Protein AF-0000000085510303 (afdb_homodimer)

Sequence (330 aa):
MERYLKPDRLNVDPNSTNADKTFNHWFRTFTNFIYSLPGQEDRIIDKLNLLINYLELNVYEFISEAKNYDQAVNTLKSVCIKPRNIVMARHLLATRKQKAGESLDQFLNNLKILAKDCDFVAVSAEQYPSEMIRDAFINGLTSNQIRQRLLENKSVDLSTFDVAQMERYLKPDRLNVDPNSTNADKTFNHWFRTFTNFIYSLPGQEDRIIDKLNLLINYLELNVYEFISEAKNYDQAVNTLKSVCIKPRNIVMARHLLATRKQKAGESLDQFLNNLKILAKDCDFVAVSAEQYPSEMIRDAFINGLTSNQIRQRLLENKSVDLSTFDVAQ

pLDDT: mean 86.87, std 13.61, range [31.34, 97.31]

Secondary structure (DSSP, 8-state):
-GGGGPPPPB---TTSTTHHHHHHHHHHHHHHHHHHSTTTTTS---HHHHHHHTB-HHHHHHHTT--SHHHHHHHHHHHHSPPP-HHHHHHHHHH--PPTT--HHHHHHHHHHHHTTS----B-TTHHHHHHHHHHHHHH-S-HHHHHHHHHSS---GGG-----/-GGGGPPPPB---TTSTTHHHHHHHHHHHHHHHHHHSTTTTTS---HHHHHHHTB-HHHHHHHTT--SHHHHHHHHHHHHSPPP-HHHHHHHHHH--PPTT--HHHHHHHHHHHHTTS----B-TTHHHHHHHHHHHHHH-S-HHHHHHHHHSS---GGG-----

Structure (mmCIF, N/CA/C/O backbone):
data_AF-0000000085510303-model_v1
#
loop_
_entity.id
_entity.type
_entity.pdbx_description
1 polymer 'Uncharacterized protein'
#
loop_
_atom_site.group_PDB
_atom_site.id
_atom_site.type_symbol
_atom_site.label_atom_id
_atom_site.label_alt_id
_atom_site.label_comp_id
_atom_site.label_asym_id
_atom_site.label_entity_id
_atom_site.label_seq_id
_atom_site.pdbx_PDB_ins_code
_atom_site.Cartn_x
_atom_site.Cartn_y
_atom_site.Cartn_z
_atom_site.occupancy
_atom_site.B_iso_or_equiv
_atom_site.auth_seq_id
_atom_site.auth_comp_id
_atom_site.auth_asym_id
_atom_site.auth_atom_id
_atom_site.pdbx_PDB_model_num
ATOM 1 N N . MET A 1 1 ? -24.203 -27.141 -30.781 1 44.16 1 MET A N 1
ATOM 2 C CA . MET A 1 1 ? -23.422 -26.078 -30.172 1 44.16 1 MET A CA 1
ATOM 3 C C . MET A 1 1 ? -22.672 -26.578 -28.938 1 44.16 1 MET A C 1
ATOM 5 O O . MET A 1 1 ? -21.594 -26.078 -28.625 1 44.16 1 MET A O 1
ATOM 9 N N . GLU A 1 2 ? -23.344 -27.5 -28.188 1 54.56 2 GLU A N 1
ATOM 10 C CA . GLU A 1 2 ? -22.891 -28.031 -26.906 1 54.56 2 GLU A CA 1
ATOM 11 C C . GLU A 1 2 ? -21.516 -28.688 -27.031 1 54.56 2 GLU A C 1
ATOM 13 O O . GLU A 1 2 ? -20.672 -28.594 -26.125 1 54.56 2 GLU A O 1
ATOM 18 N N . ARG A 1 3 ? -21.344 -29.328 -28.266 1 62.75 3 ARG A N 1
ATOM 19 C CA . ARG A 1 3 ? -20.156 -30.109 -28.578 1 62.75 3 ARG A CA 1
ATOM 20 C C . ARG A 1 3 ? -18.922 -29.219 -28.703 1 62.75 3 ARG A C 1
ATOM 22 O O . ARG A 1 3 ? -17.812 -29.641 -28.406 1 62.75 3 ARG A O 1
ATOM 29 N N . TYR A 1 4 ? -19.312 -28 -28.891 1 72.06 4 TYR A N 1
ATOM 30 C CA . TYR A 1 4 ? -18.203 -27.141 -29.281 1 72.06 4 TYR A CA 1
ATOM 31 C C . TYR A 1 4 ? -17.469 -26.609 -28.062 1 72.06 4 TYR A C 1
ATOM 33 O O . TYR A 1 4 ? -16.297 -26.219 -28.141 1 72.06 4 TYR A O 1
ATOM 41 N N . LEU A 1 5 ? -18.141 -26.75 -26.906 1 78.06 5 LEU A N 1
ATOM 42 C CA . LEU A 1 5 ? -17.484 -26.172 -25.734 1 78.06 5 LEU A CA 1
ATOM 43 C C . LEU A 1 5 ? -16.953 -27.281 -24.812 1 78.06 5 LEU A C 1
ATOM 45 O O . LEU A 1 5 ? -16.516 -27 -23.703 1 78.06 5 LEU A O 1
ATOM 49 N N . LYS A 1 6 ? -16.984 -28.422 -25.406 1 85.75 6 LYS A N 1
ATOM 50 C CA . LYS A 1 6 ? -16.5 -29.516 -24.578 1 85.75 6 LYS A CA 1
ATOM 51 C C . LYS A 1 6 ? -15.016 -29.375 -24.281 1 85.75 6 LYS A C 1
ATOM 53 O O . LYS A 1 6 ? -14.195 -29.328 -25.203 1 85.75 6 LYS A O 1
ATOM 58 N N . PRO A 1 7 ? -14.664 -29.266 -22.938 1 91.06 7 PRO A N 1
ATOM 59 C CA . PRO A 1 7 ? -13.25 -29.109 -22.609 1 91.06 7 PRO A CA 1
ATOM 60 C C . PRO A 1 7 ? -12.453 -30.406 -22.781 1 91.06 7 PRO A C 1
ATOM 62 O O . PRO A 1 7 ? -13.031 -31.484 -22.828 1 91.06 7 PRO A O 1
ATOM 65 N N . ASP A 1 8 ? -11.086 -30.234 -22.922 1 92.62 8 ASP A N 1
ATOM 66 C CA . ASP A 1 8 ? -10.203 -31.391 -22.828 1 92.62 8 ASP A CA 1
ATOM 67 C C . ASP A 1 8 ? -10.102 -31.875 -21.375 1 92.62 8 ASP A C 1
ATOM 69 O O . ASP A 1 8 ? -10.461 -31.156 -20.453 1 92.62 8 ASP A O 1
ATOM 73 N N . ARG A 1 9 ? -9.719 -33.125 -21.266 1 94.69 9 ARG A N 1
ATOM 74 C CA . ARG A 1 9 ? -9.461 -33.594 -19.906 1 94.69 9 ARG A CA 1
ATOM 75 C C . ARG A 1 9 ? -8.273 -32.875 -19.281 1 94.69 9 ARG A C 1
ATOM 77 O O . ARG A 1 9 ? -7.262 -32.656 -19.953 1 94.69 9 ARG A O 1
ATOM 84 N N . LEU A 1 10 ? -8.375 -32.469 -18.031 1 96.19 10 LEU A N 1
ATOM 85 C CA . LEU A 1 10 ? -7.297 -31.781 -17.328 1 96.19 10 LEU A CA 1
ATOM 86 C C . LEU A 1 10 ? -6.137 -32.719 -17.047 1 96.19 10 LEU A C 1
ATOM 88 O O . LEU A 1 10 ? -6.324 -33.781 -16.406 1 96.19 10 LEU A O 1
ATOM 92 N N . ASN A 1 11 ? -5.078 -32.5 -17.641 1 94 11 ASN A N 1
ATOM 93 C CA . ASN A 1 11 ? -3.801 -33.125 -17.344 1 94 11 ASN A CA 1
ATOM 94 C C . ASN A 1 11 ? -2.758 -32.125 -16.875 1 94 11 ASN A C 1
ATOM 96 O O . ASN A 1 11 ? -2.168 -31.422 -17.688 1 94 11 ASN A O 1
ATOM 100 N N . VAL A 1 12 ? -2.6 -32.094 -15.531 1 92.44 12 VAL A N 1
ATOM 101 C CA . VAL A 1 12 ? -1.706 -31.047 -15.008 1 92.44 12 VAL A CA 1
ATOM 102 C C . VAL A 1 12 ? -0.811 -31.656 -13.922 1 92.44 12 VAL A C 1
ATOM 104 O O . VAL A 1 12 ? -1.264 -32.469 -13.117 1 92.44 12 VAL A O 1
ATOM 107 N N . ASP A 1 13 ? 0.404 -31.375 -14.07 1 89.88 13 ASP A N 1
ATOM 108 C CA . ASP A 1 13 ? 1.362 -31.656 -13.008 1 89.88 13 ASP A CA 1
ATOM 109 C C . ASP A 1 13 ? 1.443 -30.5 -12.016 1 89.88 13 ASP A C 1
ATOM 111 O O . ASP A 1 13 ? 1.895 -29.406 -12.359 1 89.88 13 ASP A O 1
ATOM 115 N N . PRO A 1 14 ? 0.959 -30.797 -10.773 1 86.69 14 PRO A N 1
ATOM 116 C CA . PRO A 1 14 ? 0.944 -29.734 -9.773 1 86.69 14 PRO A CA 1
ATOM 117 C C . PRO A 1 14 ? 2.324 -29.109 -9.539 1 86.69 14 PRO A C 1
ATOM 119 O O . PRO A 1 14 ? 2.43 -27.984 -9.047 1 86.69 14 PRO A O 1
ATOM 122 N N . ASN A 1 15 ? 3.381 -29.828 -9.828 1 82.62 15 ASN A N 1
ATOM 123 C CA . ASN A 1 15 ? 4.738 -29.359 -9.578 1 82.62 15 ASN A CA 1
ATOM 124 C C . ASN A 1 15 ? 5.297 -28.594 -10.773 1 82.62 15 ASN A C 1
ATOM 126 O O . ASN A 1 15 ? 6.406 -28.062 -10.711 1 82.62 15 ASN A O 1
ATOM 130 N N . SER A 1 16 ? 4.477 -28.516 -11.789 1 83.69 16 SER A N 1
ATOM 131 C CA . SER A 1 16 ? 4.91 -27.781 -12.969 1 83.69 16 SER A CA 1
ATOM 132 C C . SER A 1 16 ? 4.781 -26.266 -12.75 1 83.69 16 SER A C 1
ATOM 134 O O . SER A 1 16 ? 3.906 -25.812 -12.016 1 83.69 16 SER A O 1
ATOM 136 N N . THR A 1 17 ? 5.699 -25.453 -13.352 1 79.81 17 THR A N 1
ATOM 137 C CA . THR A 1 17 ? 5.738 -24 -13.211 1 79.81 17 THR A CA 1
ATOM 138 C C . THR A 1 17 ? 4.488 -23.375 -13.812 1 79.81 17 THR A C 1
ATOM 140 O O . THR A 1 17 ? 4.102 -22.266 -13.422 1 79.81 17 THR A O 1
ATOM 143 N N . ASN A 1 18 ? 3.783 -24.078 -14.633 1 84.94 18 ASN A N 1
ATOM 144 C CA . ASN A 1 18 ? 2.607 -23.516 -15.289 1 84.94 18 ASN A CA 1
ATOM 145 C C . ASN A 1 18 ? 1.325 -24.203 -14.82 1 84.94 18 ASN A C 1
ATOM 147 O O . ASN A 1 18 ? 0.294 -24.109 -15.492 1 84.94 18 ASN A O 1
ATOM 151 N N . ALA A 1 19 ? 1.422 -24.844 -13.758 1 88.62 19 ALA A N 1
ATOM 152 C CA . ALA A 1 19 ? 0.262 -25.594 -13.281 1 88.62 19 ALA A CA 1
ATOM 153 C C . ALA A 1 19 ? -0.928 -24.672 -13.039 1 88.62 19 ALA A C 1
ATOM 155 O O . ALA A 1 19 ? -2.061 -25 -13.406 1 88.62 19 ALA A O 1
ATOM 156 N N . ASP A 1 20 ? -0.63 -23.562 -12.375 1 88.62 20 ASP A N 1
ATOM 157 C CA . ASP A 1 20 ? -1.691 -22.609 -12.055 1 88.62 20 ASP A CA 1
ATOM 158 C C . ASP A 1 20 ? -2.369 -22.094 -13.32 1 88.62 20 ASP A C 1
ATOM 160 O O . ASP A 1 20 ? -3.598 -22.078 -13.414 1 88.62 20 ASP A O 1
ATOM 164 N N . LYS A 1 21 ? -1.578 -21.719 -14.312 1 87.94 21 LYS A N 1
ATOM 165 C CA . LYS A 1 21 ? -2.121 -21.203 -15.562 1 87.94 21 LYS A CA 1
ATOM 166 C C . LYS A 1 21 ? -2.941 -22.266 -16.281 1 87.94 21 LYS A C 1
ATOM 168 O O . LYS A 1 21 ? -4.035 -21.984 -16.781 1 87.94 21 LYS A O 1
ATOM 173 N N . THR A 1 22 ? -2.393 -23.453 -16.391 1 91.88 22 THR A N 1
ATOM 174 C CA . THR A 1 22 ? -3.061 -24.578 -17.047 1 91.88 22 THR A CA 1
ATOM 175 C C . THR A 1 22 ? -4.402 -24.875 -16.375 1 91.88 22 THR A C 1
ATOM 177 O O . THR A 1 22 ? -5.422 -25 -17.062 1 91.88 22 THR A O 1
ATOM 180 N N . PHE A 1 23 ? -4.383 -24.922 -15.094 1 94.38 23 PHE A N 1
ATOM 181 C CA . PHE A 1 23 ? -5.605 -25.203 -14.352 1 94.38 23 PHE A CA 1
ATOM 182 C C . PHE A 1 23 ? -6.641 -24.094 -14.578 1 94.38 23 PHE A C 1
ATOM 184 O O . PHE A 1 23 ? -7.805 -24.375 -14.859 1 94.38 23 PHE A O 1
ATOM 191 N N . ASN A 1 24 ? -6.195 -22.875 -14.422 1 92.56 24 ASN A N 1
ATOM 192 C CA . ASN A 1 24 ? -7.121 -21.75 -14.547 1 92.56 24 ASN A CA 1
ATOM 193 C C . ASN A 1 24 ? -7.785 -21.719 -15.914 1 92.56 24 ASN A C 1
ATOM 195 O O . ASN A 1 24 ? -8.992 -21.5 -16.031 1 92.56 24 ASN A O 1
ATOM 199 N N . HIS A 1 25 ? -7.043 -21.859 -16.922 1 93.88 25 HIS A N 1
ATOM 200 C CA . HIS A 1 25 ? -7.59 -21.891 -18.281 1 93.88 25 HIS A CA 1
ATOM 201 C C . HIS A 1 25 ? -8.578 -23.031 -18.438 1 93.88 25 HIS A C 1
ATOM 203 O O . HIS A 1 25 ? -9.695 -22.828 -18.938 1 93.88 25 HIS A O 1
ATOM 209 N N . TRP A 1 26 ? -8.172 -24.156 -18.062 1 95.69 26 TRP A N 1
ATOM 210 C CA . TRP A 1 26 ? -9.031 -25.328 -18.172 1 95.69 26 TRP A CA 1
ATOM 211 C C . TRP A 1 26 ? -10.32 -25.125 -17.375 1 95.69 26 TRP A C 1
ATOM 213 O O . TRP A 1 26 ? -11.406 -25.453 -17.875 1 95.69 26 TRP A O 1
ATOM 223 N N . PHE A 1 27 ? -10.164 -24.688 -16.125 1 95.25 27 PHE A N 1
ATOM 224 C CA . PHE A 1 27 ? -11.32 -24.516 -15.266 1 95.25 27 PHE A CA 1
ATOM 225 C C . PHE A 1 27 ? -12.32 -23.547 -15.883 1 95.25 27 PHE A C 1
ATOM 227 O O . PHE A 1 27 ? -13.531 -23.766 -15.812 1 95.25 27 PHE A O 1
ATOM 234 N N . ARG A 1 28 ? -11.836 -22.516 -16.453 1 94.25 28 ARG A N 1
ATOM 235 C CA . ARG A 1 28 ? -12.703 -21.578 -17.172 1 94.25 28 ARG A CA 1
ATOM 236 C C . ARG A 1 28 ? -13.438 -22.281 -18.312 1 94.25 28 ARG A C 1
ATOM 238 O O . ARG A 1 28 ? -14.641 -22.078 -18.5 1 94.25 28 ARG A O 1
ATOM 245 N N . THR A 1 29 ? -12.758 -23.047 -19.172 1 93.38 29 THR A N 1
ATOM 246 C CA . THR A 1 29 ? -13.383 -23.766 -20.281 1 93.38 29 THR A CA 1
ATOM 247 C C . THR A 1 29 ? -14.422 -24.75 -19.766 1 93.38 29 THR A C 1
ATOM 249 O O . THR A 1 29 ? -15.492 -24.906 -20.344 1 93.38 29 THR A O 1
ATOM 252 N N . PHE A 1 30 ? -14.125 -25.391 -18.656 1 94.38 30 PHE A N 1
ATOM 253 C CA . PHE A 1 30 ? -15.039 -26.344 -18.031 1 94.38 30 PHE A CA 1
ATOM 254 C C . PHE A 1 30 ? -16.312 -25.656 -17.562 1 94.38 30 PHE A C 1
ATOM 256 O O . PHE A 1 30 ? -17.422 -26.141 -17.812 1 94.38 30 PHE A O 1
ATOM 263 N N . THR A 1 31 ? -16.203 -24.562 -16.891 1 92.06 31 THR A N 1
ATOM 264 C CA . THR A 1 31 ? -17.359 -23.828 -16.391 1 92.06 31 THR A CA 1
ATOM 265 C C . THR A 1 31 ? -18.203 -23.297 -17.547 1 92.06 31 THR A C 1
ATOM 267 O O . THR A 1 31 ? -19.438 -23.312 -17.469 1 92.06 31 THR A O 1
ATOM 270 N N . ASN A 1 32 ? -17.547 -22.766 -18.625 1 90.19 32 ASN A N 1
ATOM 271 C CA . ASN A 1 32 ? -18.266 -22.359 -19.812 1 90.19 32 ASN A CA 1
ATOM 272 C C . ASN A 1 32 ? -19.109 -23.5 -20.391 1 90.19 32 ASN A C 1
ATOM 274 O O . ASN A 1 32 ? -20.234 -23.297 -20.828 1 90.19 32 ASN A O 1
ATOM 278 N N . PHE A 1 33 ? -18.531 -24.656 -20.406 1 90 33 PHE A N 1
ATOM 279 C CA . PHE A 1 33 ? -19.203 -25.859 -20.891 1 90 33 PHE A CA 1
ATOM 280 C C . PHE A 1 33 ? -20.438 -26.172 -20.062 1 90 33 PHE A C 1
ATOM 282 O O . PHE A 1 33 ? -21.516 -26.406 -20.609 1 90 33 PHE A O 1
ATOM 289 N N . ILE A 1 34 ? -20.281 -26.109 -18.719 1 86.81 34 ILE A N 1
ATOM 290 C CA . ILE A 1 34 ? -21.406 -26.391 -17.812 1 86.81 34 ILE A CA 1
ATOM 291 C C . ILE A 1 34 ? -22.547 -25.406 -18.078 1 86.81 34 ILE A C 1
ATOM 293 O O . ILE A 1 34 ? -23.703 -25.797 -18.125 1 86.81 34 ILE A O 1
ATOM 297 N N . TYR A 1 35 ? -22.188 -24.219 -18.281 1 85.56 35 TYR A N 1
ATOM 298 C CA . TYR A 1 35 ? -23.203 -23.172 -18.453 1 85.56 35 TYR A CA 1
ATOM 299 C C . TYR A 1 35 ? -23.891 -23.297 -19.797 1 85.56 35 TYR A C 1
ATOM 301 O O . TYR A 1 35 ? -25.016 -22.812 -19.984 1 85.56 35 TYR A O 1
ATOM 309 N N . SER A 1 36 ? -23.234 -23.844 -20.734 1 83.56 36 SER A N 1
ATOM 310 C CA . SER A 1 36 ? -23.781 -23.984 -22.078 1 83.56 36 SER A CA 1
ATOM 311 C C . SER A 1 36 ? -24.734 -25.172 -22.188 1 83.56 36 SER A C 1
ATOM 313 O O . SER A 1 36 ? -25.484 -25.297 -23.156 1 83.56 36 SER A O 1
ATOM 315 N N . LEU A 1 37 ? -24.609 -26.031 -21.25 1 79.69 37 LEU A N 1
ATOM 316 C CA . LEU A 1 37 ? -25.438 -27.234 -21.312 1 79.69 37 LEU A CA 1
ATOM 317 C C . LEU A 1 37 ? -26.906 -26.891 -21.156 1 79.69 37 LEU A C 1
ATOM 319 O O . LEU A 1 37 ? -27.281 -26.078 -20.312 1 79.69 37 LEU A O 1
ATOM 323 N N . PRO A 1 38 ? -27.672 -27.25 -22.125 1 72 38 PRO A N 1
ATOM 324 C CA . PRO A 1 38 ? -29.109 -26.984 -22.094 1 72 38 PRO A CA 1
ATOM 325 C C . PRO A 1 38 ? -29.797 -27.547 -20.844 1 72 38 PRO A C 1
ATOM 327 O O . PRO A 1 38 ? -29.406 -28.609 -20.359 1 72 38 PRO A O 1
ATOM 330 N N . GLY A 1 39 ? -30.891 -26.875 -20.328 1 62.88 39 GLY A N 1
ATOM 331 C CA . GLY A 1 39 ? -31.766 -27.344 -19.266 1 62.88 39 GLY A CA 1
ATOM 332 C C . GLY A 1 39 ? -31.219 -27.094 -17.875 1 62.88 39 GLY A C 1
ATOM 333 O O . GLY A 1 39 ? -31.594 -27.781 -16.922 1 62.88 39 GLY A O 1
ATOM 334 N N . GLN A 1 40 ? -30.047 -26.375 -17.75 1 58.34 40 GLN A N 1
ATOM 335 C CA . GLN A 1 40 ? -29.484 -26.094 -16.422 1 58.34 40 GLN A CA 1
ATOM 336 C C . GLN A 1 40 ? -30.578 -25.641 -15.461 1 58.34 40 GLN A C 1
ATOM 338 O O . GLN A 1 40 ? -30.5 -25.938 -14.266 1 58.34 40 GLN A O 1
ATOM 343 N N . GLU A 1 41 ? -31.516 -24.984 -15.969 1 57.34 41 GLU A N 1
ATOM 344 C CA . GLU A 1 41 ? -32.625 -24.578 -15.094 1 57.34 41 GLU A CA 1
ATOM 345 C C . GLU A 1 41 ? -33.438 -25.797 -14.656 1 57.34 41 GLU A C 1
ATOM 347 O O . GLU A 1 41 ? -33.969 -25.828 -13.539 1 57.34 41 GLU A O 1
ATOM 352 N N . ASP A 1 42 ? -33.656 -26.797 -15.461 1 55.97 42 ASP A N 1
ATOM 353 C CA . ASP A 1 42 ? -34.594 -27.875 -15.172 1 55.97 42 ASP A CA 1
ATOM 354 C C . ASP A 1 42 ? -33.844 -29.172 -14.844 1 55.97 42 ASP A C 1
ATOM 356 O O . ASP A 1 42 ? -34.406 -30.062 -14.195 1 55.97 42 ASP A O 1
ATOM 360 N N . ARG A 1 43 ? -32.625 -29.422 -15.305 1 59.19 43 ARG A N 1
ATOM 361 C CA . ARG A 1 43 ? -31.906 -30.672 -15.062 1 59.19 43 ARG A CA 1
ATOM 362 C C . ARG A 1 43 ? -30.781 -30.453 -14.055 1 59.19 43 ARG A C 1
ATOM 364 O O . ARG A 1 43 ? -30.062 -29.453 -14.117 1 59.19 43 ARG A O 1
ATOM 371 N N . ILE A 1 44 ? -30.938 -31.047 -12.867 1 67 44 ILE A N 1
ATOM 372 C CA . ILE A 1 44 ? -29.938 -31.094 -11.812 1 67 44 ILE A CA 1
ATOM 373 C C . ILE A 1 44 ? -28.656 -31.734 -12.336 1 67 44 ILE A C 1
ATOM 375 O O . ILE A 1 44 ? -28.641 -32.938 -12.594 1 67 44 ILE A O 1
ATOM 379 N N . ILE A 1 45 ? -27.906 -31.109 -13.055 1 76.25 45 ILE A N 1
ATOM 380 C CA . ILE A 1 45 ? -26.609 -31.609 -13.508 1 76.25 45 ILE A CA 1
ATOM 381 C C . ILE A 1 45 ? -25.719 -31.922 -12.297 1 76.25 45 ILE A C 1
ATOM 383 O O . ILE A 1 45 ? -25.625 -31.109 -11.367 1 76.25 45 ILE A O 1
ATOM 387 N N . ASP A 1 46 ? -25.359 -33.25 -12.211 1 87.12 46 ASP A N 1
ATOM 388 C CA . ASP A 1 46 ? -24.359 -33.594 -11.203 1 87.12 46 ASP A CA 1
ATOM 389 C C . ASP A 1 46 ? -22.969 -33.062 -11.586 1 87.12 46 ASP A C 1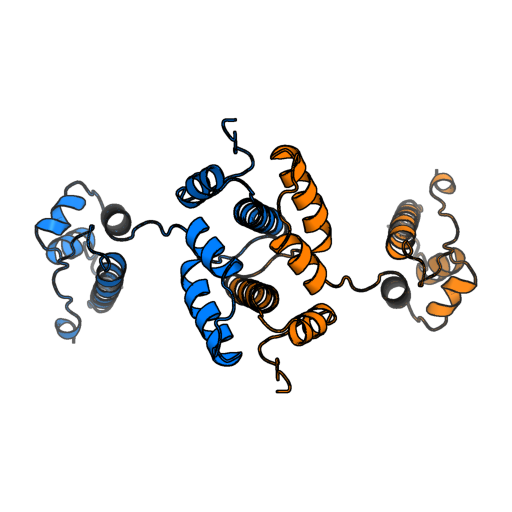
ATOM 391 O O . ASP A 1 46 ? -22.234 -33.719 -12.328 1 87.12 46 ASP A O 1
ATOM 395 N N . LYS A 1 47 ? -22.672 -31.953 -11.094 1 90.56 47 LYS A N 1
ATOM 396 C CA . LYS A 1 47 ? -21.453 -31.234 -11.477 1 90.56 47 LYS A CA 1
ATOM 397 C C . LYS A 1 47 ? -20.203 -32.031 -11.062 1 90.56 47 LYS A C 1
ATOM 399 O O . LYS A 1 47 ? -19.188 -31.984 -11.75 1 90.56 47 LYS A O 1
ATOM 404 N N . LEU A 1 48 ? -20.297 -32.656 -9.93 1 93.56 48 LEU A N 1
ATOM 405 C CA . LEU A 1 48 ? -19.156 -33.438 -9.461 1 93.56 48 LEU A CA 1
ATOM 406 C C . LEU A 1 48 ? -18.812 -34.562 -10.438 1 93.56 48 LEU A C 1
ATOM 408 O O . LEU A 1 48 ? -17.656 -34.719 -10.828 1 93.56 48 LEU A O 1
ATOM 412 N N . ASN A 1 49 ? -19.797 -35.312 -10.797 1 92.69 49 ASN A N 1
ATOM 413 C CA . ASN A 1 49 ? -19.594 -36.406 -11.742 1 92.69 49 ASN A CA 1
ATOM 414 C C . ASN A 1 49 ? -19.078 -35.906 -13.086 1 92.69 49 ASN A C 1
ATOM 416 O O . ASN A 1 49 ? -18.219 -36.531 -13.711 1 92.69 49 ASN A O 1
ATOM 420 N N . LEU A 1 50 ? -19.688 -34.844 -13.43 1 91.88 50 LEU A N 1
ATOM 421 C CA . LEU A 1 50 ? -19.234 -34.25 -14.68 1 91.88 50 LEU A CA 1
ATOM 422 C C . LEU A 1 50 ? -17.766 -33.844 -14.602 1 91.88 50 LEU A C 1
ATOM 424 O O . LEU A 1 50 ? -17 -34.125 -15.523 1 91.88 50 LEU A O 1
ATOM 428 N N . LEU A 1 51 ? -17.297 -33.188 -13.5 1 95.5 51 LEU A N 1
ATOM 429 C CA . LEU A 1 51 ? -15.922 -32.781 -13.273 1 95.5 51 LEU A CA 1
ATOM 430 C C . LEU A 1 51 ? -14.984 -33.969 -13.344 1 95.5 51 LEU A C 1
ATOM 432 O O . LEU A 1 51 ? -13.961 -33.938 -14.039 1 95.5 51 LEU A O 1
ATOM 436 N N . ILE A 1 52 ? -15.328 -35.031 -12.695 1 94.81 52 ILE A N 1
ATOM 437 C CA . ILE A 1 52 ? -14.508 -36.219 -12.617 1 94.81 52 ILE A CA 1
ATOM 438 C C . ILE A 1 52 ? -14.258 -36.781 -14.023 1 94.81 52 ILE A C 1
ATOM 440 O O . ILE A 1 52 ? -13.148 -37.219 -14.328 1 94.81 52 ILE A O 1
ATOM 444 N N . ASN A 1 53 ? -15.242 -36.656 -14.875 1 94.06 53 ASN A N 1
ATOM 445 C CA . ASN A 1 53 ? -15.156 -37.188 -16.234 1 94.06 53 ASN A CA 1
ATOM 446 C C . ASN A 1 53 ? -14.18 -36.375 -17.094 1 94.06 53 ASN A C 1
ATOM 448 O O . ASN A 1 53 ? -13.703 -36.875 -18.125 1 94.06 53 ASN A O 1
ATOM 452 N N . TYR A 1 54 ? -13.938 -35.281 -16.641 1 95.25 54 TYR A N 1
ATOM 453 C CA . TYR A 1 54 ? -13.07 -34.438 -17.453 1 95.25 54 TYR A CA 1
ATOM 454 C C . TYR A 1 54 ? -11.711 -34.25 -16.797 1 95.25 54 TYR A C 1
ATOM 456 O O . TYR A 1 54 ? -10.992 -33.281 -17.078 1 95.25 54 TYR A O 1
ATOM 464 N N . LEU A 1 55 ? -11.289 -35.156 -15.969 1 96.06 55 LEU A N 1
ATOM 465 C CA . LEU A 1 55 ? -9.969 -35.188 -15.359 1 96.06 55 LEU A CA 1
ATOM 466 C C . LEU A 1 55 ? -9.18 -36.406 -15.82 1 96.06 55 LEU A C 1
ATOM 468 O O . LEU A 1 55 ? -9.75 -37.5 -15.961 1 96.06 55 LEU A O 1
ATOM 472 N N . GLU A 1 56 ? -7.922 -36.25 -16.047 1 95.62 56 GLU A N 1
ATOM 473 C CA . GLU A 1 56 ? -7.043 -37.406 -16.203 1 95.62 56 GLU A CA 1
ATOM 474 C C . GLU A 1 56 ? -6.832 -38.094 -14.867 1 95.62 56 GLU A C 1
ATOM 476 O O . GLU A 1 56 ? -7.055 -37.5 -13.805 1 95.62 56 GLU A O 1
ATOM 481 N N . LEU A 1 57 ? -6.406 -39.344 -14.945 1 93.94 57 LEU A N 1
ATOM 482 C CA . LEU A 1 57 ? -6.258 -40.188 -13.773 1 93.94 57 LEU A CA 1
ATOM 483 C C . LEU A 1 57 ? -5.355 -39.531 -12.734 1 93.94 57 LEU A C 1
ATOM 485 O O . LEU A 1 57 ? -5.672 -39.531 -11.539 1 93.94 57 LEU A O 1
ATOM 489 N N . ASN A 1 58 ? -4.285 -39 -13.172 1 93.38 58 ASN A N 1
ATOM 490 C CA . ASN A 1 58 ? -3.312 -38.406 -12.258 1 93.38 58 ASN A CA 1
ATOM 491 C C . ASN A 1 58 ? -3.91 -37.219 -11.5 1 93.38 58 ASN A C 1
ATOM 493 O O . ASN A 1 58 ? -3.553 -36.969 -10.344 1 93.38 58 ASN A O 1
ATOM 497 N N . VAL A 1 59 ? -4.809 -36.469 -12.055 1 95.5 59 VAL A N 1
ATOM 498 C CA . VAL A 1 59 ? -5.457 -35.312 -11.43 1 95.5 59 VAL A CA 1
ATOM 499 C C . VAL A 1 59 ? -6.605 -35.781 -10.539 1 95.5 59 VAL A C 1
ATOM 501 O O . VAL A 1 59 ? -6.789 -35.281 -9.43 1 95.5 59 VAL A O 1
ATOM 504 N N . TYR A 1 60 ? -7.305 -36.781 -11.039 1 95.75 60 TYR A N 1
ATOM 505 C CA . TYR A 1 60 ? -8.43 -37.344 -10.297 1 95.75 60 TYR A CA 1
ATOM 506 C C . TYR A 1 60 ? -7.992 -37.844 -8.914 1 95.75 60 TYR A C 1
ATOM 508 O O . TYR A 1 60 ? -8.742 -37.719 -7.945 1 95.75 60 TYR A O 1
ATOM 516 N N . GLU A 1 61 ? -6.832 -38.281 -8.812 1 95 61 GLU A N 1
ATOM 517 C CA . GLU A 1 61 ? -6.316 -38.812 -7.562 1 95 61 GLU A CA 1
ATOM 518 C C . GLU A 1 61 ? -6.359 -37.781 -6.449 1 95 61 GLU A C 1
ATOM 520 O O . GLU A 1 61 ? -6.559 -38.125 -5.281 1 95 61 GLU A O 1
ATOM 525 N N . PHE A 1 62 ? -6.266 -36.562 -6.777 1 94.38 62 PHE A N 1
ATOM 526 C CA . PHE A 1 62 ? -6.262 -35.5 -5.781 1 94.38 62 PHE A CA 1
ATOM 527 C C . PHE A 1 62 ? -7.652 -35.312 -5.188 1 94.38 62 PHE A C 1
ATOM 529 O O . PHE A 1 62 ? -7.789 -34.875 -4.047 1 94.38 62 PHE A O 1
ATOM 536 N N . ILE A 1 63 ? -8.703 -35.656 -5.957 1 94.69 63 ILE A N 1
ATOM 537 C CA . ILE A 1 63 ? -10.039 -35.312 -5.496 1 94.69 63 ILE A CA 1
ATOM 538 C C . ILE A 1 63 ? -10.859 -36.594 -5.309 1 94.69 63 ILE A C 1
ATOM 540 O O . ILE A 1 63 ? -12.086 -36.531 -5.215 1 94.69 63 ILE A O 1
ATOM 544 N N . SER A 1 64 ? -10.289 -37.719 -5.266 1 94.62 64 SER A N 1
ATOM 545 C CA . SER A 1 64 ? -10.953 -39.031 -5.184 1 94.62 64 SER A CA 1
ATOM 546 C C . SER A 1 64 ? -11.859 -39.094 -3.957 1 94.62 64 SER A C 1
ATOM 548 O O . SER A 1 64 ? -12.883 -39.781 -3.977 1 94.62 64 SER A O 1
ATOM 550 N N . GLU A 1 65 ? -11.578 -38.344 -2.943 1 93.75 65 GLU A N 1
ATOM 551 C CA . GLU A 1 65 ? -12.336 -38.438 -1.696 1 93.75 65 GLU A CA 1
ATOM 552 C C . GLU A 1 65 ? -13.32 -37.25 -1.584 1 93.75 65 GLU A C 1
ATOM 554 O O . GLU A 1 65 ? -13.984 -37.094 -0.559 1 93.75 65 GLU A O 1
ATOM 559 N N . ALA A 1 66 ? -13.344 -36.469 -2.609 1 94.31 66 ALA A N 1
ATOM 560 C CA . ALA A 1 66 ? -14.234 -35.312 -2.543 1 94.31 66 ALA A CA 1
ATOM 561 C C . ALA A 1 66 ? -15.695 -35.75 -2.555 1 94.31 66 ALA A C 1
ATOM 563 O O . ALA A 1 66 ? -16.078 -36.656 -3.311 1 94.31 66 ALA A O 1
ATOM 564 N N . LYS A 1 67 ? -16.516 -35.094 -1.741 1 94 67 LYS A N 1
ATOM 565 C CA . LYS A 1 67 ? -17.906 -35.5 -1.556 1 94 67 LYS A CA 1
ATOM 566 C C . LYS A 1 67 ? -18.844 -34.656 -2.406 1 94 67 LYS A C 1
ATOM 568 O O . LYS A 1 67 ? -19.984 -35.031 -2.654 1 94 67 LYS A O 1
ATOM 573 N N . ASN A 1 68 ? -18.422 -33.531 -2.67 1 94.12 68 ASN A N 1
ATOM 574 C CA . ASN A 1 68 ? -19.234 -32.656 -3.502 1 94.12 68 ASN A CA 1
ATOM 575 C C . ASN A 1 68 ? -18.359 -31.812 -4.438 1 94.12 68 ASN A C 1
ATOM 577 O O . ASN A 1 68 ? -17.141 -31.828 -4.332 1 94.12 68 ASN A O 1
ATOM 581 N N . TYR A 1 69 ? -18.984 -31.125 -5.301 1 94.69 69 TYR A N 1
ATOM 582 C CA . TYR A 1 69 ? -18.344 -30.344 -6.355 1 94.69 69 TYR A CA 1
ATOM 583 C C . TYR A 1 69 ? -17.453 -29.266 -5.77 1 94.69 69 TYR A C 1
ATOM 585 O O . TYR A 1 69 ? -16.297 -29.094 -6.188 1 94.69 69 TYR A O 1
ATOM 593 N N . ASP A 1 70 ? -17.906 -28.594 -4.773 1 95.38 70 ASP A N 1
ATOM 594 C CA . ASP A 1 70 ? -17.156 -27.469 -4.188 1 95.38 70 ASP A CA 1
ATOM 595 C C . ASP A 1 70 ? -15.867 -27.953 -3.537 1 95.38 70 ASP A C 1
ATOM 597 O O . ASP A 1 70 ? -14.812 -27.328 -3.695 1 95.38 70 ASP A O 1
ATOM 601 N N . GLN A 1 71 ? -15.977 -28.984 -2.867 1 95.06 71 GLN A N 1
ATOM 602 C CA . GLN A 1 71 ? -14.797 -29.562 -2.23 1 95.06 71 GLN A CA 1
ATOM 603 C C . GLN A 1 71 ? -13.766 -29.984 -3.27 1 95.06 71 GLN A C 1
ATOM 605 O O . GLN A 1 71 ? -12.57 -29.766 -3.086 1 95.06 71 GLN A O 1
ATOM 610 N N . ALA A 1 72 ? -14.227 -30.641 -4.312 1 96.06 72 ALA A N 1
ATOM 611 C CA . ALA A 1 72 ? -13.336 -31.094 -5.379 1 96.06 72 ALA A CA 1
ATOM 612 C C . ALA A 1 72 ? -12.633 -29.906 -6.031 1 96.06 72 ALA A C 1
ATOM 614 O O . ALA A 1 72 ? -11.406 -29.922 -6.195 1 96.06 72 ALA A O 1
ATOM 615 N N . VAL A 1 73 ? -13.375 -28.906 -6.344 1 95.56 73 VAL A N 1
ATOM 616 C CA . VAL A 1 73 ? -12.828 -27.719 -7 1 95.56 73 VAL A CA 1
ATOM 617 C C . VAL A 1 73 ? -11.812 -27.047 -6.082 1 95.56 73 VAL A C 1
ATOM 619 O O . VAL A 1 73 ? -10.727 -26.656 -6.527 1 95.56 73 VAL A O 1
ATOM 622 N N . ASN A 1 74 ? -12.117 -26.969 -4.809 1 93.88 74 ASN A N 1
ATOM 623 C CA . ASN A 1 74 ? -11.219 -26.344 -3.844 1 93.88 74 ASN A CA 1
ATOM 624 C C . ASN A 1 74 ? -9.914 -27.125 -3.711 1 93.88 74 ASN A C 1
ATOM 626 O O . ASN A 1 74 ? -8.844 -26.531 -3.6 1 93.88 74 ASN A O 1
ATOM 630 N N . THR A 1 75 ? -10.055 -28.406 -3.689 1 93.5 75 THR A N 1
ATOM 631 C CA . THR A 1 75 ? -8.867 -29.25 -3.605 1 93.5 75 THR A CA 1
ATOM 632 C C . THR A 1 75 ? -7.992 -29.078 -4.84 1 93.5 75 THR A C 1
ATOM 634 O O . THR A 1 75 ? -6.773 -28.938 -4.73 1 93.5 75 THR A O 1
ATOM 637 N N . LEU A 1 76 ? -8.602 -29.062 -6.016 1 94.69 76 LEU A N 1
ATOM 638 C CA . LEU A 1 76 ? -7.848 -28.875 -7.25 1 94.69 76 LEU A CA 1
ATOM 639 C C . LEU A 1 76 ? -7.152 -27.531 -7.262 1 94.69 76 LEU A C 1
ATOM 641 O O . LEU A 1 76 ? -5.988 -27.422 -7.656 1 94.69 76 LEU A O 1
ATOM 645 N N . LYS A 1 77 ? -7.809 -26.531 -6.797 1 91.81 77 LYS A N 1
ATOM 646 C CA . LYS A 1 77 ? -7.223 -25.203 -6.711 1 91.81 77 LYS A CA 1
ATOM 647 C C . LYS A 1 77 ? -6.02 -25.188 -5.777 1 91.81 77 LYS A C 1
ATOM 649 O O . LYS A 1 77 ? -4.969 -24.641 -6.117 1 91.81 77 LYS A O 1
ATOM 654 N N . SER A 1 78 ? -6.207 -25.828 -4.684 1 89.12 78 SER A N 1
ATOM 655 C CA . SER A 1 78 ? -5.148 -25.859 -3.68 1 89.12 78 SER A CA 1
ATOM 656 C C . SER A 1 78 ? -3.916 -26.594 -4.195 1 89.12 78 SER A C 1
ATOM 658 O O . SER A 1 78 ? -2.785 -26.219 -3.875 1 89.12 78 SER A O 1
ATOM 660 N N . VAL A 1 79 ? -4.184 -27.594 -4.984 1 88.12 79 VAL A N 1
ATOM 661 C CA . VAL A 1 79 ? -3.102 -28.422 -5.488 1 88.12 79 VAL A CA 1
ATOM 662 C C . VAL A 1 79 ? -2.414 -27.734 -6.66 1 88.12 79 VAL A C 1
ATOM 664 O O . VAL A 1 79 ? -1.189 -27.797 -6.801 1 88.12 79 VAL A O 1
ATOM 667 N N . CYS A 1 80 ? -3.16 -27.094 -7.469 1 88.19 80 CYS A N 1
ATOM 668 C CA . CYS A 1 80 ? -2.633 -26.578 -8.727 1 88.19 80 CYS A CA 1
ATOM 669 C C . CYS A 1 80 ? -2.189 -25.125 -8.578 1 88.19 80 CYS A C 1
ATOM 671 O O . CYS A 1 80 ? -1.325 -24.656 -9.32 1 88.19 80 CYS A O 1
ATOM 673 N N . ILE A 1 81 ? -2.824 -24.453 -7.711 1 83.06 81 ILE A N 1
ATOM 674 C CA . ILE A 1 81 ? -2.52 -23.031 -7.57 1 83.06 81 ILE A CA 1
ATOM 675 C C . ILE A 1 81 ? -1.575 -22.828 -6.391 1 83.06 81 ILE A C 1
ATOM 677 O O . ILE A 1 81 ? -1.955 -23.031 -5.234 1 83.06 81 ILE A O 1
ATOM 681 N N . LYS A 1 82 ? -0.33 -22.719 -6.641 1 72.38 82 LYS A N 1
ATOM 682 C CA . LYS A 1 82 ? 0.653 -22.438 -5.602 1 72.38 82 LYS A CA 1
ATOM 683 C C . LYS A 1 82 ? 0.424 -21.062 -4.984 1 72.38 82 LYS A C 1
ATOM 685 O O . LYS A 1 82 ? 0.13 -20.094 -5.695 1 72.38 82 LYS A O 1
ATOM 690 N N . PRO A 1 83 ? 0.21 -21.141 -3.582 1 71.19 83 PRO A N 1
ATOM 691 C CA . PRO A 1 83 ? 0.069 -19.828 -2.939 1 71.19 83 PRO A CA 1
ATOM 692 C C . PRO A 1 83 ? 1.166 -18.859 -3.35 1 71.19 83 PRO A C 1
ATOM 694 O O . PRO A 1 83 ? 2.33 -19.25 -3.473 1 71.19 83 PRO A O 1
ATOM 697 N N . ARG A 1 84 ? 0.76 -17.828 -3.949 1 72.81 84 ARG A N 1
ATOM 698 C CA . ARG A 1 84 ? 1.715 -16.797 -4.328 1 72.81 84 ARG A CA 1
ATOM 699 C C . ARG A 1 84 ? 2.416 -16.219 -3.102 1 72.81 84 ARG A C 1
ATOM 701 O O . ARG A 1 84 ? 1.793 -16.031 -2.055 1 72.81 84 ARG A O 1
ATOM 708 N N . ASN A 1 85 ? 3.715 -16.328 -3.131 1 82.94 85 ASN A N 1
ATOM 709 C CA . ASN A 1 85 ? 4.469 -15.617 -2.104 1 82.94 85 ASN A CA 1
ATOM 710 C C . ASN A 1 85 ? 4.383 -14.109 -2.287 1 82.94 85 ASN A C 1
ATOM 712 O O . ASN A 1 85 ? 5.227 -13.508 -2.955 1 82.94 85 ASN A O 1
ATOM 716 N N . ILE A 1 86 ? 3.328 -13.578 -1.717 1 87.31 86 ILE A N 1
ATOM 717 C CA . ILE A 1 86 ? 3.025 -12.164 -1.907 1 87.31 86 ILE A CA 1
ATOM 718 C C . ILE A 1 86 ? 4.121 -11.305 -1.272 1 87.31 86 ILE A C 1
ATOM 720 O O . ILE A 1 86 ? 4.461 -10.242 -1.787 1 87.31 86 ILE A O 1
ATOM 724 N N . VAL A 1 87 ? 4.633 -11.789 -0.214 1 89.31 87 VAL A N 1
ATOM 725 C CA . VAL A 1 87 ? 5.668 -11.039 0.484 1 89.31 87 VAL A CA 1
ATOM 726 C C . VAL A 1 87 ? 6.883 -10.867 -0.425 1 89.31 87 VAL A C 1
ATOM 728 O O . VAL A 1 87 ? 7.422 -9.766 -0.557 1 89.31 87 VAL A O 1
ATOM 731 N N . MET A 1 88 ? 7.246 -11.93 -1.044 1 91.94 88 MET A N 1
ATOM 732 C CA . MET A 1 88 ? 8.375 -11.875 -1.971 1 91.94 88 MET A CA 1
ATOM 733 C C . MET A 1 88 ? 8.047 -10.977 -3.164 1 91.94 88 MET A C 1
ATOM 735 O O . MET A 1 88 ? 8.875 -10.164 -3.576 1 91.94 88 MET A O 1
ATOM 739 N N . ALA A 1 89 ? 6.918 -11.195 -3.725 1 93.25 89 ALA A N 1
ATOM 740 C CA . ALA A 1 89 ? 6.512 -10.406 -4.883 1 93.25 89 ALA A CA 1
ATOM 741 C C . ALA A 1 89 ? 6.535 -8.914 -4.562 1 93.25 89 ALA A C 1
ATOM 743 O O . ALA A 1 89 ? 7.039 -8.109 -5.352 1 93.25 89 ALA A O 1
ATOM 744 N N . ARG A 1 90 ? 6 -8.516 -3.404 1 95.06 90 ARG A N 1
ATOM 745 C CA . ARG A 1 90 ? 5.965 -7.117 -2.994 1 95.06 90 ARG A CA 1
ATOM 746 C C . ARG A 1 90 ? 7.375 -6.586 -2.74 1 95.06 90 ARG A C 1
ATOM 748 O O . ARG A 1 90 ? 7.664 -5.422 -3.018 1 95.06 90 ARG A O 1
ATOM 755 N N . HIS A 1 91 ? 8.219 -7.422 -2.217 1 95.56 91 HIS A N 1
ATOM 756 C CA . HIS A 1 91 ? 9.617 -7.039 -2.02 1 95.56 91 HIS A CA 1
ATOM 757 C C . HIS A 1 91 ? 10.297 -6.727 -3.348 1 95.56 91 HIS A C 1
ATOM 759 O O . HIS A 1 91 ? 11 -5.723 -3.469 1 95.56 91 HIS A O 1
ATOM 765 N N . LEU A 1 92 ? 10.055 -7.57 -4.32 1 95.81 92 LEU A N 1
ATOM 766 C CA . LEU A 1 92 ? 10.656 -7.387 -5.633 1 95.81 92 LEU A CA 1
ATOM 767 C C . LEU A 1 92 ? 10.164 -6.094 -6.281 1 95.81 92 LEU A C 1
ATOM 769 O O . LEU A 1 92 ? 10.945 -5.363 -6.891 1 95.81 92 LEU A O 1
ATOM 773 N N . LEU A 1 93 ? 8.922 -5.824 -6.141 1 97.25 93 LEU A N 1
ATOM 774 C CA . LEU A 1 93 ? 8.359 -4.59 -6.672 1 97.25 93 LEU A CA 1
ATOM 775 C C . LEU A 1 93 ? 8.977 -3.371 -5.988 1 97.25 93 LEU A C 1
ATOM 777 O O . LEU A 1 93 ? 9.438 -2.445 -6.656 1 97.25 93 LEU A O 1
ATOM 781 N N . ALA A 1 94 ? 8.984 -3.402 -4.68 1 96.81 94 ALA A N 1
ATOM 782 C CA . ALA A 1 94 ? 9.383 -2.25 -3.873 1 96.81 94 ALA A CA 1
ATOM 783 C C . ALA A 1 94 ? 10.867 -1.95 -4.039 1 96.81 94 ALA A C 1
ATOM 785 O O . ALA A 1 94 ? 11.297 -0.799 -3.91 1 96.81 94 ALA A O 1
ATOM 786 N N . THR A 1 95 ? 11.656 -2.986 -4.32 1 96 95 THR A N 1
ATOM 787 C CA . THR A 1 95 ? 13.102 -2.803 -4.324 1 96 95 THR A CA 1
ATOM 788 C C . THR A 1 95 ? 13.633 -2.768 -5.754 1 96 95 THR A C 1
ATOM 790 O O . THR A 1 95 ? 14.844 -2.684 -5.969 1 96 95 THR A O 1
ATOM 793 N N . ARG A 1 96 ? 12.766 -2.846 -6.73 1 96.69 96 ARG A N 1
ATOM 794 C CA . ARG A 1 96 ? 13.188 -2.791 -8.125 1 96.69 96 ARG A CA 1
ATOM 795 C C . ARG A 1 96 ? 13.812 -1.439 -8.453 1 96.69 96 ARG A C 1
ATOM 797 O O . ARG A 1 96 ? 13.211 -0.394 -8.195 1 96.69 96 ARG A O 1
ATOM 804 N N . LYS A 1 97 ? 14.977 -1.443 -9.039 1 97.31 97 LYS A N 1
ATOM 805 C CA . LYS A 1 97 ? 15.656 -0.227 -9.469 1 97.31 97 LYS A CA 1
ATOM 806 C C . LYS A 1 97 ? 15.68 -0.12 -10.992 1 97.31 97 LYS A C 1
ATOM 808 O O . LYS A 1 97 ? 15.797 -1.13 -11.695 1 97.31 97 LYS A O 1
ATOM 813 N N . GLN A 1 98 ? 15.562 1.091 -11.43 1 97.12 98 GLN A N 1
ATOM 814 C CA . GLN A 1 98 ? 15.711 1.332 -12.859 1 97.12 98 GLN A CA 1
ATOM 815 C C . GLN A 1 98 ? 17.078 0.893 -13.359 1 97.12 98 GLN A C 1
ATOM 817 O O . GLN A 1 98 ? 18.109 1.261 -12.781 1 97.12 98 GLN A O 1
ATOM 822 N N . LYS A 1 99 ? 17.031 0.035 -14.375 1 96.75 99 LYS A N 1
ATOM 823 C CA . LYS A 1 99 ? 18.281 -0.46 -14.938 1 96.75 99 LYS A CA 1
ATOM 824 C C . LYS A 1 99 ? 18.938 0.583 -15.836 1 96.75 99 LYS A C 1
ATOM 826 O O . LYS A 1 99 ? 18.25 1.439 -16.406 1 96.75 99 LYS A O 1
ATOM 831 N N . ALA A 1 100 ? 20.266 0.436 -15.961 1 94.69 100 ALA A N 1
ATOM 832 C CA . ALA A 1 100 ? 20.969 1.301 -16.891 1 94.69 100 ALA A CA 1
ATOM 833 C C . ALA A 1 100 ? 20.422 1.151 -18.312 1 94.69 100 ALA A C 1
ATOM 835 O O . ALA A 1 100 ? 20.266 0.034 -18.797 1 94.69 100 ALA A O 1
ATOM 836 N N . GLY A 1 101 ? 20.109 2.225 -18.922 1 94.75 101 GLY A N 1
ATOM 837 C CA . GLY A 1 101 ? 19.609 2.197 -20.297 1 94.75 101 GLY A CA 1
ATOM 838 C C . GLY A 1 101 ? 18.109 1.971 -20.375 1 94.75 101 GLY A C 1
ATOM 839 O O . GLY A 1 101 ? 17.531 2.018 -21.453 1 94.75 101 GLY A O 1
ATOM 840 N N . GLU A 1 102 ? 17.516 1.594 -19.328 1 96 102 GLU A N 1
ATOM 841 C CA . GLU A 1 102 ? 16.062 1.424 -19.281 1 96 102 GLU A CA 1
ATOM 842 C C . GLU A 1 102 ? 15.352 2.773 -19.266 1 96 102 GLU A C 1
ATOM 844 O O . GLU A 1 102 ? 15.602 3.604 -18.391 1 96 102 GLU A O 1
ATOM 849 N N . SER A 1 103 ? 14.516 2.961 -20.234 1 94.5 103 SER A N 1
ATOM 850 C CA . SER A 1 103 ? 13.766 4.215 -20.266 1 94.5 103 SER A CA 1
ATOM 851 C C . SER A 1 103 ? 12.758 4.281 -19.125 1 94.5 103 SER A C 1
ATOM 853 O O . SER A 1 103 ? 12.43 3.258 -18.516 1 94.5 103 SER A O 1
ATOM 855 N N . LEU A 1 104 ? 12.227 5.453 -18.875 1 93.12 104 LEU A N 1
ATOM 856 C CA . LEU A 1 104 ? 11.211 5.633 -17.844 1 93.12 104 LEU A CA 1
ATOM 857 C C . LEU A 1 104 ? 9.977 4.793 -18.141 1 93.12 104 LEU A C 1
ATOM 859 O O . LEU A 1 104 ? 9.414 4.164 -17.25 1 93.12 104 LEU A O 1
ATOM 863 N N . ASP A 1 105 ? 9.625 4.785 -19.438 1 93.25 105 ASP A N 1
ATOM 864 C CA . ASP A 1 105 ? 8.445 4.031 -19.859 1 93.25 105 ASP A CA 1
ATOM 865 C C . ASP A 1 105 ? 8.656 2.531 -19.656 1 93.25 105 ASP A C 1
ATOM 867 O O . ASP A 1 105 ? 7.758 1.827 -19.203 1 93.25 105 ASP A O 1
ATOM 871 N N . GLN A 1 106 ? 9.797 2.088 -20.047 1 95.62 106 GLN A N 1
ATOM 872 C CA . GLN A 1 106 ? 10.117 0.676 -19.875 1 95.62 106 GLN A CA 1
ATOM 873 C C . GLN A 1 106 ? 10.141 0.294 -18.391 1 95.62 106 GLN A C 1
ATOM 875 O O . GLN A 1 106 ? 9.609 -0.751 -18.016 1 95.62 106 GLN A O 1
ATOM 880 N N . PHE A 1 107 ? 10.766 1.195 -17.688 1 96.25 107 PHE A N 1
ATOM 881 C CA . PHE A 1 107 ? 10.836 0.967 -16.25 1 96.25 107 PHE A CA 1
ATOM 882 C C . PHE A 1 107 ? 9.445 0.881 -15.641 1 96.25 107 PHE A C 1
ATOM 884 O O . PHE A 1 107 ? 9.117 -0.083 -14.945 1 96.25 107 PHE A O 1
ATOM 891 N N . LEU A 1 108 ? 8.578 1.779 -15.953 1 95.25 108 LEU A N 1
ATOM 892 C CA . LEU A 1 108 ? 7.203 1.81 -15.461 1 95.25 108 LEU A CA 1
ATOM 893 C C . LEU A 1 108 ? 6.449 0.551 -15.875 1 95.25 108 LEU A C 1
ATOM 895 O O . LEU A 1 108 ? 5.738 -0.046 -15.062 1 95.25 108 LEU A O 1
ATOM 899 N N . ASN A 1 109 ? 6.594 0.161 -17.078 1 95.12 109 ASN A N 1
ATOM 900 C CA . ASN A 1 109 ? 5.906 -1.026 -17.578 1 95.12 109 ASN A CA 1
ATOM 901 C C . ASN A 1 109 ? 6.359 -2.285 -16.844 1 95.12 109 ASN A C 1
ATOM 903 O O . ASN A 1 109 ? 5.547 -3.164 -16.547 1 95.12 109 ASN A O 1
ATOM 907 N N . ASN A 1 110 ? 7.625 -2.336 -16.625 1 96.44 110 ASN A N 1
ATOM 908 C CA . ASN A 1 110 ? 8.148 -3.484 -15.898 1 96.44 110 ASN A CA 1
ATOM 909 C C . ASN A 1 110 ? 7.613 -3.523 -14.469 1 96.44 110 ASN A C 1
ATOM 911 O O . ASN A 1 110 ? 7.363 -4.598 -13.922 1 96.44 110 ASN A O 1
ATOM 915 N N . LEU A 1 111 ? 7.473 -2.355 -13.859 1 97 111 LEU A N 1
ATOM 916 C CA . LEU A 1 111 ? 6.875 -2.289 -12.531 1 97 111 LEU A CA 1
ATOM 917 C C . LEU A 1 111 ? 5.43 -2.768 -12.555 1 97 111 LEU A C 1
ATOM 919 O O . LEU A 1 111 ? 4.98 -3.461 -11.641 1 97 111 LEU A O 1
ATOM 923 N N . LYS A 1 112 ? 4.723 -2.387 -13.633 1 95.5 112 LYS A N 1
ATOM 924 C CA . LYS A 1 112 ? 3.344 -2.842 -13.781 1 95.5 112 LYS A CA 1
ATOM 925 C C . LYS A 1 112 ? 3.273 -4.363 -13.867 1 95.5 112 LYS A C 1
ATOM 927 O O . LYS A 1 112 ? 2.367 -4.98 -13.305 1 95.5 112 LYS A O 1
ATOM 932 N N . ILE A 1 113 ? 4.18 -4.93 -14.5 1 94.19 113 ILE A N 1
ATOM 933 C CA . ILE A 1 113 ? 4.242 -6.383 -14.641 1 94.19 113 ILE A CA 1
ATOM 934 C C . ILE A 1 113 ? 4.5 -7.02 -13.281 1 94.19 113 ILE A C 1
ATOM 936 O O . ILE A 1 113 ? 3.818 -7.977 -12.898 1 94.19 113 ILE A O 1
ATOM 940 N N . LEU A 1 114 ? 5.445 -6.496 -12.539 1 94.69 114 LEU A N 1
ATOM 941 C CA . LEU A 1 114 ? 5.762 -7.016 -11.211 1 94.69 114 LEU A CA 1
ATOM 942 C C . LEU A 1 114 ? 4.562 -6.902 -10.281 1 94.69 114 LEU A C 1
ATOM 944 O O . LEU A 1 114 ? 4.312 -7.797 -9.469 1 94.69 114 LEU A O 1
ATOM 948 N N . ALA A 1 115 ? 3.82 -5.812 -10.383 1 95.38 115 ALA A N 1
ATOM 949 C CA . ALA A 1 115 ? 2.695 -5.531 -9.492 1 95.38 115 ALA A CA 1
ATOM 950 C C . ALA A 1 115 ? 1.599 -6.582 -9.648 1 95.38 115 ALA A C 1
ATOM 952 O O . ALA A 1 115 ? 0.843 -6.844 -8.703 1 95.38 115 ALA A O 1
ATOM 953 N N . LYS A 1 116 ? 1.498 -7.211 -10.789 1 90.44 116 LYS A N 1
ATOM 954 C CA . LYS A 1 116 ? 0.463 -8.203 -11.047 1 90.44 116 LYS A CA 1
ATOM 955 C C . LYS A 1 116 ? 0.594 -9.398 -10.109 1 90.44 116 LYS A C 1
ATOM 957 O O . LYS A 1 116 ? -0.4 -10.055 -9.781 1 90.44 116 LYS A O 1
ATOM 962 N N . ASP A 1 117 ? 1.756 -9.641 -9.602 1 88.5 117 ASP A N 1
ATOM 963 C CA . ASP A 1 117 ? 2.014 -10.812 -8.766 1 88.5 117 ASP A CA 1
ATOM 964 C C . ASP A 1 117 ? 1.847 -10.477 -7.289 1 88.5 117 ASP A C 1
ATOM 966 O O . ASP A 1 117 ? 1.959 -11.352 -6.43 1 88.5 117 ASP A O 1
ATOM 970 N N . CYS A 1 118 ? 1.556 -9.25 -6.891 1 92.12 118 CYS A N 1
ATOM 971 C CA . CYS A 1 118 ? 1.584 -8.797 -5.508 1 92.12 118 CYS A CA 1
ATOM 972 C C . CYS A 1 118 ? 0.218 -8.961 -4.852 1 92.12 118 CYS A C 1
ATOM 974 O O . CYS A 1 118 ? 0.069 -8.727 -3.65 1 92.12 118 CYS A O 1
ATOM 976 N N . ASP A 1 119 ? -0.748 -9.375 -5.547 1 87.06 119 ASP A N 1
ATOM 977 C CA . ASP A 1 119 ? -2.082 -9.641 -5.02 1 87.06 119 ASP A CA 1
ATOM 978 C C . ASP A 1 119 ? -2.6 -8.461 -4.207 1 87.06 119 ASP A C 1
ATOM 980 O O . ASP A 1 119 ? -3.006 -8.617 -3.053 1 87.06 119 ASP A O 1
ATOM 984 N N . PHE A 1 120 ? -2.57 -7.258 -4.734 1 92.69 120 PHE A N 1
ATOM 985 C CA . PHE A 1 120 ? -3.119 -6.074 -4.082 1 92.69 120 PHE A CA 1
ATOM 986 C C . PHE A 1 120 ? -4.645 -6.121 -4.07 1 92.69 120 PHE A C 1
ATOM 988 O O . PHE A 1 120 ? -5.281 -5.969 -5.109 1 92.69 120 PHE A O 1
ATOM 995 N N . VAL A 1 121 ? -5.156 -6.355 -2.914 1 90.44 121 VAL A N 1
ATOM 996 C CA . VAL A 1 121 ? -6.602 -6.41 -2.719 1 90.44 121 VAL A CA 1
ATOM 997 C C . VAL A 1 121 ? -7.07 -5.164 -1.971 1 90.44 121 VAL A C 1
ATOM 999 O O . VAL A 1 121 ? -6.254 -4.395 -1.463 1 90.44 121 VAL A O 1
ATOM 1002 N N . ALA A 1 122 ? -8.391 -4.973 -1.965 1 93.44 122 ALA A N 1
ATOM 1003 C CA . ALA A 1 122 ? -8.914 -3.846 -1.203 1 93.44 122 ALA A CA 1
ATOM 1004 C C . ALA A 1 122 ? -8.445 -3.895 0.248 1 93.44 122 ALA A C 1
ATOM 1006 O O . ALA A 1 122 ? -8.43 -4.961 0.866 1 93.44 122 ALA A O 1
ATOM 1007 N N . VAL A 1 123 ? -8.055 -2.797 0.697 1 93 123 VAL A N 1
ATOM 1008 C CA . VAL A 1 123 ? -7.574 -2.732 2.072 1 93 123 VAL A CA 1
ATOM 1009 C C . VAL A 1 123 ? -8.203 -1.535 2.783 1 93 123 VAL A C 1
ATOM 1011 O O . VAL A 1 123 ? -8.406 -0.481 2.176 1 93 123 VAL A O 1
ATOM 1014 N N . SER A 1 124 ? -8.484 -1.683 4.062 1 93.69 124 SER A N 1
ATOM 1015 C CA . SER A 1 124 ? -9.055 -0.609 4.871 1 93.69 124 SER A CA 1
ATOM 1016 C C . SER A 1 124 ? -7.98 0.369 5.332 1 93.69 124 SER A C 1
ATOM 1018 O O . SER A 1 124 ? -6.789 0.062 5.27 1 93.69 124 SER A O 1
ATOM 1020 N N . ALA A 1 125 ? -8.453 1.48 5.805 1 92.38 125 ALA A N 1
ATOM 1021 C CA . ALA A 1 125 ? -7.547 2.5 6.332 1 92.38 125 ALA A CA 1
ATOM 1022 C C . ALA A 1 125 ? -6.777 1.978 7.539 1 92.38 125 ALA A C 1
ATOM 1024 O O . ALA A 1 125 ? -5.656 2.424 7.809 1 92.38 125 ALA A O 1
ATOM 1025 N N . GLU A 1 126 ? -7.324 1.077 8.234 1 91.44 126 GLU A N 1
ATOM 1026 C CA . GLU A 1 126 ? -6.699 0.499 9.422 1 91.44 126 GLU A CA 1
ATOM 1027 C C . GLU A 1 126 ? -5.656 -0.549 9.039 1 91.44 126 GLU A C 1
ATOM 1029 O O . GLU A 1 126 ? -4.598 -0.634 9.664 1 91.44 126 GLU A O 1
ATOM 1034 N N . GLN A 1 127 ? -5.891 -1.258 8.008 1 92.75 127 GLN A N 1
ATOM 1035 C CA . GLN A 1 127 ? -5.039 -2.367 7.586 1 92.75 127 GLN A CA 1
ATOM 1036 C C . GLN A 1 127 ? -3.885 -1.878 6.715 1 92.75 127 GLN A C 1
ATOM 1038 O O . GLN A 1 127 ? -2.791 -2.447 6.746 1 92.75 127 GLN A O 1
ATOM 1043 N N . TYR A 1 128 ? -4.145 -0.86 6.023 1 94.62 128 TYR A N 1
ATOM 1044 C CA . TYR A 1 128 ? -3.205 -0.369 5.02 1 94.62 128 TYR A CA 1
ATOM 1045 C C . TYR A 1 128 ? -1.862 -0.026 5.652 1 94.62 128 TYR A C 1
ATOM 1047 O O . TYR A 1 128 ? -0.818 -0.511 5.211 1 94.62 128 TYR A O 1
ATOM 1055 N N . PRO A 1 129 ? -1.818 0.667 6.75 1 94.5 129 PRO A N 1
ATOM 1056 C CA . PRO A 1 129 ? -0.52 0.974 7.355 1 94.5 129 PRO A CA 1
ATOM 1057 C C . PRO A 1 129 ? 0.231 -0.276 7.805 1 94.5 129 PRO A C 1
ATOM 1059 O O . PRO A 1 129 ? 1.458 -0.339 7.695 1 94.5 129 PRO A O 1
ATOM 1062 N N . SER A 1 130 ? -0.478 -1.178 8.297 1 92.88 130 SER A N 1
ATOM 1063 C CA . SER A 1 130 ? 0.151 -2.402 8.781 1 92.88 130 SER A CA 1
ATOM 1064 C C . SER A 1 130 ? 0.862 -3.143 7.652 1 92.88 130 SER A C 1
ATOM 1066 O O . SER A 1 130 ? 1.978 -3.637 7.832 1 92.88 130 SER A O 1
ATOM 1068 N N . GLU A 1 131 ? 0.238 -3.199 6.492 1 92.5 131 GLU A N 1
ATOM 1069 C CA . GLU A 1 131 ? 0.846 -3.846 5.336 1 92.5 131 GLU A CA 1
ATOM 1070 C C . GLU A 1 131 ? 2.096 -3.098 4.879 1 92.5 131 GLU A C 1
ATOM 1072 O O . GLU A 1 131 ? 3.117 -3.715 4.57 1 92.5 131 GLU A O 1
ATOM 1077 N N . MET A 1 132 ? 1.979 -1.762 4.859 1 95.62 132 MET A N 1
ATOM 1078 C CA . MET A 1 132 ? 3.09 -0.945 4.379 1 95.62 132 MET A CA 1
ATOM 1079 C C . MET A 1 132 ? 4.266 -1 5.348 1 95.62 132 MET A C 1
ATOM 1081 O O . MET A 1 132 ? 5.422 -1.039 4.93 1 95.62 132 MET A O 1
ATOM 1085 N N . ILE A 1 133 ? 3.955 -1.024 6.613 1 95.56 133 ILE A N 1
ATOM 1086 C CA . ILE A 1 133 ? 4.992 -1.114 7.637 1 95.56 133 ILE A CA 1
ATOM 1087 C C . ILE A 1 133 ? 5.695 -2.465 7.539 1 95.56 133 ILE A C 1
ATOM 1089 O O . ILE A 1 133 ? 6.922 -2.539 7.621 1 95.56 133 ILE A O 1
ATOM 1093 N N . ARG A 1 134 ? 4.898 -3.504 7.391 1 93.38 134 ARG A N 1
ATOM 1094 C CA . ARG A 1 134 ? 5.473 -4.836 7.227 1 93.38 134 ARG A CA 1
ATOM 1095 C C . ARG A 1 134 ? 6.43 -4.883 6.043 1 93.38 134 ARG A C 1
ATOM 1097 O O . ARG A 1 134 ? 7.555 -5.367 6.164 1 93.38 134 ARG A O 1
ATOM 1104 N N . ASP A 1 135 ? 5.961 -4.383 4.906 1 95 135 ASP A N 1
ATOM 1105 C CA . ASP A 1 135 ? 6.789 -4.387 3.705 1 95 135 ASP A CA 1
ATOM 1106 C C . ASP A 1 135 ? 8.062 -3.568 3.91 1 95 135 ASP A C 1
ATOM 1108 O O . ASP A 1 135 ? 9.148 -3.994 3.521 1 95 135 ASP A O 1
ATOM 1112 N N . ALA A 1 136 ? 7.93 -2.369 4.516 1 96.5 136 ALA A N 1
ATOM 1113 C CA . ALA A 1 136 ? 9.078 -1.509 4.781 1 96.5 136 ALA A CA 1
ATOM 1114 C C . ALA A 1 136 ? 10.062 -2.189 5.727 1 96.5 136 ALA A C 1
ATOM 1116 O O . ALA A 1 136 ? 11.281 -2.072 5.559 1 96.5 136 ALA A O 1
ATOM 1117 N N . PHE A 1 137 ? 9.555 -2.889 6.719 1 95.81 137 PHE A N 1
ATOM 1118 C CA . PHE A 1 137 ? 10.375 -3.604 7.688 1 95.81 137 PHE A CA 1
ATOM 1119 C C . PHE A 1 137 ? 11.219 -4.668 7 1 95.81 137 PHE A C 1
ATOM 1121 O O . PHE A 1 137 ? 12.438 -4.73 7.215 1 95.81 137 PHE A O 1
ATOM 1128 N N . ILE A 1 138 ? 10.617 -5.391 6.184 1 94.88 138 ILE A N 1
ATOM 1129 C CA . ILE A 1 138 ? 11.305 -6.461 5.469 1 94.88 138 ILE A CA 1
ATOM 1130 C C . ILE A 1 138 ? 12.352 -5.867 4.527 1 94.88 138 ILE A C 1
ATOM 1132 O O . ILE A 1 138 ? 13.492 -6.328 4.492 1 94.88 138 ILE A O 1
ATOM 1136 N N . ASN A 1 139 ? 11.977 -4.832 3.824 1 96.06 139 ASN A N 1
ATOM 1137 C CA . ASN A 1 139 ? 12.844 -4.238 2.814 1 96.06 139 ASN A CA 1
ATOM 1138 C C . ASN A 1 139 ? 14.047 -3.541 3.449 1 96.06 139 ASN A C 1
ATOM 1140 O O . ASN A 1 139 ? 15.117 -3.473 2.848 1 96.06 139 ASN A O 1
ATOM 1144 N N . GLY A 1 140 ? 13.852 -3.016 4.609 1 97.06 140 GLY A N 1
ATOM 1145 C CA . GLY A 1 140 ? 14.867 -2.16 5.207 1 97.06 140 GLY A CA 1
ATOM 1146 C C . GLY A 1 140 ? 15.766 -2.891 6.188 1 97.06 140 GLY A C 1
ATOM 1147 O O . GLY A 1 140 ? 16.703 -2.303 6.738 1 97.06 140 GLY A O 1
ATOM 1148 N N . LEU A 1 141 ? 15.578 -4.176 6.402 1 95.12 141 LEU A N 1
ATOM 1149 C CA . LEU A 1 141 ? 16.359 -4.961 7.348 1 95.12 141 LEU A CA 1
ATOM 1150 C C . LEU A 1 141 ? 17.828 -5.012 6.93 1 95.12 141 LEU A C 1
ATOM 1152 O O . LEU A 1 141 ? 18.125 -5.164 5.742 1 95.12 141 LEU A O 1
ATOM 1156 N N . THR A 1 142 ? 18.656 -4.949 7.891 1 94.56 142 THR A N 1
ATOM 1157 C CA . THR A 1 142 ? 20.094 -5.055 7.637 1 94.56 142 THR A CA 1
ATOM 1158 C C . THR A 1 142 ? 20.5 -6.512 7.465 1 94.56 142 THR A C 1
ATOM 1160 O O . THR A 1 142 ? 21.344 -6.832 6.621 1 94.56 142 THR A O 1
ATOM 1163 N N . SER A 1 143 ? 19.953 -7.395 8.234 1 92.38 143 SER A N 1
ATOM 1164 C CA . SER A 1 143 ? 20.297 -8.812 8.188 1 92.38 143 SER A CA 1
ATOM 1165 C C . SER A 1 143 ? 19.672 -9.492 6.973 1 92.38 143 SER A C 1
ATOM 1167 O O . SER A 1 143 ? 18.453 -9.633 6.895 1 92.38 143 SER A O 1
ATOM 1169 N N . ASN A 1 144 ? 20.516 -9.969 6.137 1 92.5 144 ASN A N 1
ATOM 1170 C CA . ASN A 1 144 ? 20.031 -10.703 4.973 1 92.5 144 ASN A CA 1
ATOM 1171 C C . ASN A 1 144 ? 19.391 -12.031 5.375 1 92.5 144 ASN A C 1
ATOM 1173 O O . ASN A 1 144 ? 18.438 -12.484 4.746 1 92.5 144 ASN A O 1
ATOM 1177 N N . GLN A 1 145 ? 19.906 -12.586 6.379 1 90.81 145 GLN A N 1
ATOM 1178 C CA . GLN A 1 145 ? 19.391 -13.867 6.855 1 90.81 145 GLN A CA 1
ATOM 1179 C C . GLN A 1 145 ? 17.938 -13.727 7.34 1 90.81 145 GLN A C 1
ATOM 1181 O O . GLN A 1 145 ? 17.078 -14.523 6.965 1 90.81 145 GLN A O 1
ATOM 1186 N N . ILE A 1 146 ? 17.766 -12.727 8.164 1 89.12 146 ILE A N 1
ATOM 1187 C CA . ILE A 1 146 ? 16.422 -12.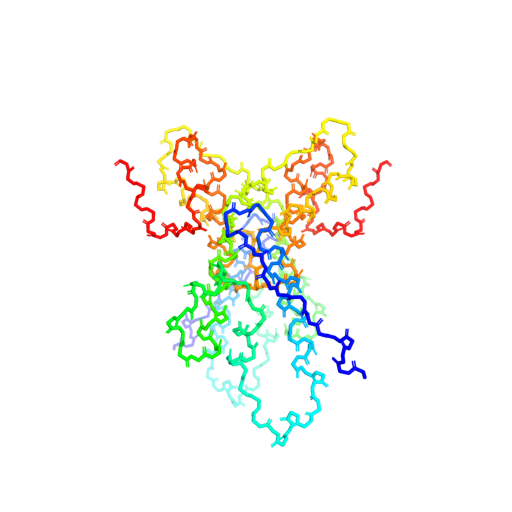492 8.68 1 89.12 146 ILE A CA 1
ATOM 1188 C C . ILE A 1 146 ? 15.469 -12.148 7.531 1 89.12 146 ILE A C 1
ATOM 1190 O O . ILE A 1 146 ? 14.352 -12.656 7.469 1 89.12 146 ILE A O 1
ATOM 1194 N N . ARG A 1 147 ? 15.938 -11.281 6.648 1 92.56 147 ARG A N 1
ATOM 1195 C CA . ARG A 1 147 ? 15.117 -10.898 5.504 1 92.56 147 ARG A CA 1
ATOM 1196 C C . ARG A 1 147 ? 14.711 -12.125 4.688 1 92.56 147 ARG A C 1
ATOM 1198 O O . ARG A 1 147 ? 13.539 -12.281 4.336 1 92.56 147 ARG A O 1
ATOM 1205 N N . GLN A 1 148 ? 15.656 -12.984 4.406 1 90.56 148 GLN A N 1
ATOM 1206 C CA . GLN A 1 148 ? 15.391 -14.172 3.602 1 90.56 148 GLN A CA 1
ATOM 1207 C C . GLN A 1 148 ? 14.359 -15.078 4.266 1 90.56 148 GLN A C 1
ATOM 1209 O O . GLN A 1 148 ? 13.484 -15.625 3.594 1 90.56 148 GLN A O 1
ATOM 1214 N N . ARG A 1 149 ? 14.453 -15.203 5.523 1 87.75 149 ARG A N 1
ATOM 1215 C CA . ARG A 1 149 ? 13.492 -16.016 6.266 1 87.75 149 ARG A CA 1
ATOM 1216 C C . ARG A 1 149 ? 12.086 -15.43 6.145 1 87.75 149 ARG A C 1
ATOM 1218 O O . ARG A 1 149 ? 11.117 -16.172 5.973 1 87.75 149 ARG A O 1
ATOM 1225 N N . LEU A 1 150 ? 12.039 -14.164 6.258 1 88.38 150 LEU A N 1
ATOM 1226 C CA . LEU A 1 150 ? 10.742 -13.508 6.168 1 88.38 150 LEU A CA 1
ATOM 1227 C C . LEU A 1 150 ? 10.172 -13.602 4.758 1 88.38 150 LEU A C 1
ATOM 1229 O O . LEU A 1 150 ? 8.969 -13.805 4.578 1 88.38 150 LEU A O 1
ATOM 1233 N N . LEU A 1 151 ? 11.031 -13.453 3.793 1 90 151 LEU A N 1
ATOM 1234 C CA . LEU A 1 151 ? 10.625 -13.484 2.393 1 90 151 LEU A CA 1
ATOM 1235 C C . LEU A 1 151 ? 10.148 -14.875 1.997 1 90 151 LEU A C 1
ATOM 1237 O O . LEU A 1 151 ? 9.367 -15.023 1.052 1 90 151 LEU A O 1
ATOM 1241 N N . GLU A 1 152 ? 10.609 -15.836 2.678 1 83.38 152 GLU A N 1
ATOM 1242 C CA . GLU A 1 152 ? 10.242 -17.219 2.365 1 83.38 152 GLU A CA 1
ATOM 1243 C C . GLU A 1 152 ? 8.891 -17.578 2.961 1 83.38 152 GLU A C 1
ATOM 1245 O O . GLU A 1 152 ? 8.266 -18.562 2.553 1 83.38 152 GLU A O 1
ATOM 1250 N N . ASN A 1 153 ? 8.516 -16.719 3.855 1 73.06 153 ASN A N 1
ATOM 1251 C CA . ASN A 1 153 ? 7.203 -16.969 4.453 1 73.06 153 ASN A CA 1
ATOM 1252 C C . ASN A 1 153 ? 6.086 -16.312 3.639 1 73.06 153 ASN A C 1
ATOM 1254 O O . ASN A 1 153 ? 6.258 -15.219 3.105 1 73.06 153 ASN A O 1
ATOM 1258 N N . LYS A 1 154 ? 5.082 -17.047 3.334 1 64.25 154 LYS A N 1
ATOM 1259 C CA . LYS A 1 154 ? 3.979 -16.594 2.496 1 64.25 154 LYS A CA 1
ATOM 1260 C C . LYS A 1 154 ? 3.25 -15.414 3.143 1 64.25 154 LYS A C 1
ATOM 1262 O O . LYS A 1 154 ? 2.695 -14.562 2.445 1 64.25 154 LYS A O 1
ATOM 1267 N N . SER A 1 155 ? 3.133 -15.438 4.527 1 63.59 155 SER A N 1
ATOM 1268 C CA . SER A 1 155 ? 2.492 -14.336 5.238 1 63.59 155 SER A CA 1
ATOM 1269 C C . SER A 1 155 ? 3.266 -13.969 6.5 1 63.59 155 SER A C 1
ATOM 1271 O O . SER A 1 155 ? 3.787 -14.844 7.191 1 63.59 155 SER A O 1
ATOM 1273 N N . VAL A 1 156 ? 3.738 -12.711 6.496 1 65.94 156 VAL A N 1
ATOM 1274 C CA . VAL A 1 156 ? 4.449 -12.258 7.688 1 65.94 156 VAL A CA 1
ATOM 1275 C C . VAL A 1 156 ? 3.559 -11.32 8.5 1 65.94 156 VAL A C 1
ATOM 1277 O O . VAL A 1 156 ? 3.041 -10.336 7.973 1 65.94 156 VAL A O 1
ATOM 1280 N N . ASP A 1 157 ? 3.068 -11.859 9.594 1 64 157 ASP A N 1
ATOM 1281 C CA . ASP A 1 157 ? 2.404 -11 10.562 1 64 157 ASP A CA 1
ATOM 1282 C C . ASP A 1 157 ? 3.377 -10.539 11.648 1 64 157 ASP A C 1
ATOM 1284 O O . ASP A 1 157 ? 3.867 -11.359 12.43 1 64 157 ASP A O 1
ATOM 1288 N N . LEU A 1 158 ? 3.697 -9.234 11.539 1 62.41 158 LEU A N 1
ATOM 1289 C CA . LEU A 1 158 ? 4.707 -8.688 12.438 1 62.41 158 LEU A CA 1
ATOM 1290 C C . LEU A 1 158 ? 4.234 -8.742 13.891 1 62.41 158 LEU A C 1
ATOM 1292 O O . LEU A 1 158 ? 5.047 -8.656 14.812 1 62.41 158 LEU A O 1
ATOM 1296 N N . SER A 1 159 ? 2.934 -8.688 14.086 1 58.62 159 SER A N 1
ATOM 1297 C CA . SER A 1 159 ? 2.479 -8.781 15.469 1 58.62 159 SER A CA 1
ATOM 1298 C C . SER A 1 159 ? 3.008 -10.047 16.141 1 58.62 159 SER A C 1
ATOM 1300 O O . SER A 1 159 ? 3.121 -10.102 17.375 1 58.62 159 SER A O 1
ATOM 1302 N N . THR A 1 160 ? 3.271 -11 15.352 1 51.56 160 THR A N 1
ATOM 1303 C CA . THR A 1 160 ? 3.744 -12.273 15.891 1 51.56 160 THR A CA 1
ATOM 1304 C C . THR A 1 160 ? 5.242 -12.438 15.664 1 51.56 160 THR A C 1
ATOM 1306 O O . THR A 1 160 ? 5.801 -13.508 15.914 1 51.56 160 THR A O 1
ATOM 1309 N N . PHE A 1 161 ? 5.781 -11.547 14.969 1 51.94 161 PHE A N 1
ATOM 1310 C CA . PHE A 1 161 ? 7.195 -11.703 14.648 1 51.94 161 PHE A CA 1
ATOM 1311 C C . PHE A 1 161 ? 8.031 -11.828 15.914 1 51.94 161 PHE A C 1
ATOM 1313 O O . PHE A 1 161 ? 8.164 -10.867 16.672 1 51.94 161 PHE A O 1
ATOM 1320 N N . ASP A 1 162 ? 7.902 -12.867 16.453 1 49.12 162 ASP A N 1
ATOM 1321 C CA . ASP A 1 162 ? 8.914 -13.32 17.391 1 49.12 162 ASP A CA 1
ATOM 1322 C C . ASP A 1 162 ? 10.266 -13.516 16.703 1 49.12 162 ASP A C 1
ATOM 1324 O O . ASP A 1 162 ? 10.43 -14.438 15.898 1 49.12 162 ASP A O 1
ATOM 1328 N N . VAL A 1 163 ? 10.758 -12.438 16.125 1 42.59 163 VAL A N 1
ATOM 1329 C CA . VAL A 1 163 ? 12.102 -12.664 15.609 1 42.59 163 VAL A CA 1
ATOM 1330 C C . VAL A 1 163 ? 12.891 -13.523 16.594 1 42.59 163 VAL A C 1
ATOM 1332 O O . VAL A 1 163 ? 13.086 -13.141 17.75 1 42.59 163 VAL A O 1
ATOM 1335 N N . ALA A 1 164 ? 12.758 -14.641 16.484 1 37.31 164 ALA A N 1
ATOM 1336 C CA . ALA A 1 164 ? 13.711 -15.484 17.203 1 37.31 164 ALA A CA 1
ATOM 1337 C C . ALA A 1 164 ? 15.102 -14.852 17.219 1 37.31 164 ALA A C 1
ATOM 1339 O O . ALA A 1 164 ? 15.734 -14.727 16.156 1 37.31 164 ALA A O 1
ATOM 1340 N N . GLN A 1 165 ? 15.281 -13.766 17.828 1 31.34 165 GLN A N 1
ATOM 1341 C CA . GLN A 1 165 ? 16.641 -13.484 18.297 1 31.34 165 GLN A CA 1
ATOM 1342 C C . GLN A 1 165 ? 17.297 -14.727 18.859 1 31.34 165 GLN A C 1
ATOM 1344 O O . GLN A 1 165 ? 16.641 -15.539 19.531 1 31.34 165 GLN A O 1
ATOM 1349 N N . MET B 1 1 ? -20.734 24.656 34.375 1 43.59 1 MET B N 1
ATOM 1350 C CA . MET B 1 1 ? -19.984 23.641 33.625 1 43.59 1 MET B CA 1
ATOM 1351 C C . MET B 1 1 ? -19.5 24.203 32.312 1 43.59 1 MET B C 1
ATOM 1353 O O . MET B 1 1 ? -18.438 23.812 31.812 1 43.59 1 MET B O 1
ATOM 1357 N N . GLU B 1 2 ? -20.391 25.062 31.656 1 54.59 2 GLU B N 1
ATOM 1358 C CA . GLU B 1 2 ? -20.219 25.625 30.328 1 54.59 2 GLU B CA 1
ATOM 1359 C C . GLU B 1 2 ? -18.906 26.406 30.219 1 54.59 2 GLU B C 1
ATOM 1361 O O . GLU B 1 2 ? -18.25 26.375 29.188 1 54.59 2 GLU B O 1
ATOM 1366 N N . ARG B 1 3 ? -18.578 27.031 31.422 1 62.81 3 ARG B N 1
ATOM 1367 C CA . ARG B 1 3 ? -17.438 27.938 31.547 1 62.81 3 ARG B CA 1
ATOM 1368 C C . ARG B 1 3 ? -16.125 27.156 31.453 1 62.81 3 ARG B C 1
ATOM 1370 O O . ARG B 1 3 ? -15.117 27.688 30.969 1 62.81 3 ARG B O 1
ATOM 1377 N N . TYR B 1 4 ? -16.344 25.906 31.688 1 72 4 TYR B N 1
ATOM 1378 C CA . TYR B 1 4 ? -15.109 25.156 31.875 1 72 4 TYR B CA 1
ATOM 1379 C C . TYR B 1 4 ? -14.547 24.703 30.531 1 72 4 TYR B C 1
ATOM 1381 O O . TYR B 1 4 ? -13.352 24.406 30.422 1 72 4 TYR B O 1
ATOM 1389 N N . LEU B 1 5 ? -15.406 24.766 29.516 1 77.31 5 LEU B N 1
ATOM 1390 C CA . LEU B 1 5 ? -14.922 24.25 28.234 1 77.31 5 LEU B CA 1
ATOM 1391 C C . LEU B 1 5 ? -14.648 25.406 27.266 1 77.31 5 LEU B C 1
ATOM 1393 O O . LEU B 1 5 ? -14.398 25.172 26.078 1 77.31 5 LEU B O 1
ATOM 1397 N N . LYS B 1 6 ? -14.688 26.531 27.859 1 85.38 6 LYS B N 1
ATOM 1398 C CA . LYS B 1 6 ? -14.453 27.672 26.984 1 85.38 6 LYS B CA 1
ATOM 1399 C C . LYS B 1 6 ? -13.031 27.656 26.422 1 85.38 6 LYS B C 1
ATOM 1401 O O . LYS B 1 6 ? -12.062 27.672 27.188 1 85.38 6 LYS B O 1
ATOM 1406 N N . PRO B 1 7 ? -12.922 27.594 25.047 1 90.88 7 PRO B N 1
ATOM 1407 C CA . PRO B 1 7 ? -11.578 27.562 24.453 1 90.88 7 PRO B CA 1
ATOM 1408 C C . PRO B 1 7 ? -10.875 28.906 24.531 1 90.88 7 PRO B C 1
ATOM 1410 O O . PRO B 1 7 ? -11.523 29.938 24.703 1 90.88 7 PRO B O 1
ATOM 1413 N N . ASP B 1 8 ? -9.5 28.859 24.438 1 92.62 8 ASP B N 1
ATOM 1414 C CA . ASP B 1 8 ? -8.75 30.094 24.219 1 92.62 8 ASP B CA 1
ATOM 1415 C C . ASP B 1 8 ? -8.938 30.594 22.781 1 92.62 8 ASP B C 1
ATOM 1417 O O . ASP B 1 8 ? -9.391 29.859 21.922 1 92.62 8 ASP B O 1
ATOM 1421 N N . ARG B 1 9 ? -8.672 31.859 22.641 1 94.62 9 ARG B N 1
ATOM 1422 C CA . ARG B 1 9 ? -8.695 32.375 21.266 1 94.62 9 ARG B CA 1
ATOM 1423 C C . ARG B 1 9 ? -7.57 31.781 20.438 1 94.62 9 ARG B C 1
ATOM 1425 O O . ARG B 1 9 ? -6.445 31.625 20.922 1 94.62 9 ARG B O 1
ATOM 1432 N N . LEU B 1 10 ? -7.852 31.359 19.219 1 96.06 10 LEU B N 1
ATOM 1433 C CA . LEU B 1 10 ? -6.852 30.781 18.328 1 96.06 10 LEU B CA 1
ATOM 1434 C C . LEU B 1 10 ? -5.855 31.828 17.859 1 96.06 10 LEU B C 1
ATOM 1436 O O . LEU B 1 10 ? -6.246 32.844 17.297 1 96.06 10 LEU B O 1
ATOM 1440 N N . ASN B 1 11 ? -4.695 31.703 18.25 1 93.94 11 ASN B N 1
ATOM 1441 C CA . ASN B 1 11 ? -3.553 32.469 17.75 1 93.94 11 ASN B CA 1
ATOM 1442 C C . ASN B 1 11 ? -2.518 31.547 17.094 1 93.94 11 ASN B C 1
ATOM 1444 O O . ASN B 1 11 ? -1.737 30.891 17.797 1 93.94 11 ASN B O 1
ATOM 1448 N N . VAL B 1 12 ? -2.588 31.5 15.758 1 92.44 12 VAL B N 1
ATOM 1449 C CA . VAL B 1 12 ? -1.708 30.562 15.07 1 92.44 12 VAL B CA 1
ATOM 1450 C C . VAL B 1 12 ? -1.07 31.234 13.859 1 92.44 12 VAL B C 1
ATOM 1452 O O . VAL B 1 12 ? -1.726 32 13.164 1 92.44 12 VAL B O 1
ATOM 1455 N N . ASP B 1 13 ? 0.157 31.062 13.789 1 89.88 13 ASP B N 1
ATOM 1456 C CA . ASP B 1 13 ? 0.889 31.438 12.578 1 89.88 13 ASP B CA 1
ATOM 1457 C C . ASP B 1 13 ? 0.904 30.297 11.57 1 89.88 13 ASP B C 1
ATOM 1459 O O . ASP B 1 13 ? 1.508 29.25 11.812 1 89.88 13 ASP B O 1
ATOM 1463 N N . PRO B 1 14 ? 0.19 30.547 10.453 1 86.69 14 PRO B N 1
ATOM 1464 C CA . PRO B 1 14 ? 0.097 29.484 9.453 1 86.69 14 PRO B CA 1
ATOM 1465 C C . PRO B 1 14 ? 1.466 29 8.969 1 86.69 14 PRO B C 1
ATOM 1467 O O . PRO B 1 14 ? 1.588 27.891 8.453 1 86.69 14 PRO B O 1
ATOM 1470 N N . ASN B 1 15 ? 2.477 29.828 9.078 1 82.75 15 ASN B N 1
ATOM 1471 C CA . ASN B 1 15 ? 3.807 29.484 8.586 1 82.75 15 ASN B CA 1
ATOM 1472 C C . ASN B 1 15 ? 4.633 28.766 9.648 1 82.75 15 ASN B C 1
ATOM 1474 O O . ASN B 1 15 ? 5.762 28.344 9.391 1 82.75 15 ASN B O 1
ATOM 1478 N N . SER B 1 16 ? 4.023 28.625 10.789 1 83.62 16 SER B N 1
ATOM 1479 C CA . SER B 1 16 ? 4.719 27.922 11.859 1 83.62 16 SER B CA 1
ATOM 1480 C C . SER B 1 16 ? 4.695 26.406 11.648 1 83.62 16 SER B C 1
ATOM 1482 O O . SER B 1 16 ? 3.752 25.875 11.062 1 83.62 16 SER B O 1
ATOM 1484 N N . THR B 1 17 ? 5.77 25.688 12.07 1 79.69 17 THR B N 1
ATOM 1485 C CA . THR B 1 17 ? 5.914 24.25 11.906 1 79.69 17 THR B CA 1
ATOM 1486 C C . THR B 1 17 ? 4.852 23.5 12.703 1 79.69 17 THR B C 1
ATOM 1488 O O . THR B 1 17 ? 4.52 22.344 12.383 1 79.69 17 THR B O 1
ATOM 1491 N N . ASN B 1 18 ? 4.242 24.141 13.641 1 84.88 18 ASN B N 1
ATOM 1492 C CA . ASN B 1 18 ? 3.252 23.469 14.477 1 84.88 18 ASN B CA 1
ATOM 1493 C C . ASN B 1 18 ? 1.851 24.016 14.242 1 84.88 18 ASN B C 1
ATOM 1495 O O . ASN B 1 18 ? 0.965 23.844 15.086 1 84.88 18 ASN B O 1
ATOM 1499 N N . ALA B 1 19 ? 1.702 24.672 13.188 1 88.56 19 ALA B N 1
ATOM 1500 C CA . ALA B 1 19 ? 0.415 25.312 12.922 1 88.56 19 ALA B CA 1
ATOM 1501 C C . ALA B 1 19 ? -0.709 24.281 12.883 1 88.56 19 ALA B C 1
ATOM 1503 O O . ALA B 1 19 ? -1.787 24.5 13.438 1 88.56 19 ALA B O 1
ATOM 1504 N N . ASP B 1 20 ? -0.431 23.219 12.164 1 88.56 20 ASP B N 1
ATOM 1505 C CA . ASP B 1 20 ? -1.441 22.172 12.016 1 88.56 20 ASP B CA 1
ATOM 1506 C C . ASP B 1 20 ? -1.838 21.594 13.367 1 88.56 20 ASP B C 1
ATOM 1508 O O . ASP B 1 20 ? -3.025 21.453 13.672 1 88.56 20 ASP B O 1
ATOM 1512 N N . LYS B 1 21 ? -0.853 21.281 14.203 1 87.88 21 LYS B N 1
ATOM 1513 C CA . LYS B 1 21 ? -1.12 20.719 15.523 1 87.88 21 LYS B CA 1
ATOM 1514 C C . LYS B 1 21 ? -1.898 21.703 16.391 1 87.88 21 LYS B C 1
ATOM 1516 O O . LYS B 1 21 ? -2.861 21.328 17.062 1 87.88 21 LYS B O 1
ATOM 1521 N N . THR B 1 22 ? -1.449 22.938 16.406 1 91.81 22 THR B N 1
ATOM 1522 C CA . THR B 1 22 ? -2.094 23.984 17.188 1 91.81 22 THR B CA 1
ATOM 1523 C C . THR B 1 22 ? -3.551 24.156 16.766 1 91.81 22 THR B C 1
ATOM 1525 O O . THR B 1 22 ? -4.445 24.188 17.609 1 91.81 22 THR B O 1
ATOM 1528 N N . PHE B 1 23 ? -3.758 24.203 15.516 1 94.31 23 PHE B N 1
ATOM 1529 C CA . PHE B 1 23 ? -5.109 24.375 15 1 94.31 23 PHE B CA 1
ATOM 1530 C C . PHE B 1 23 ? -5.984 23.188 15.375 1 94.31 23 PHE B C 1
ATOM 1532 O O . PHE B 1 23 ? -7.105 23.359 15.859 1 94.31 23 PHE B O 1
ATOM 1539 N N . ASN B 1 24 ? -5.469 22.016 15.125 1 92.38 24 ASN B N 1
ATOM 1540 C CA . ASN B 1 24 ? -6.254 20.812 15.383 1 92.38 24 ASN B CA 1
ATOM 1541 C C . ASN B 1 24 ? -6.66 20.719 16.859 1 92.38 24 ASN B C 1
ATOM 1543 O O . ASN B 1 24 ? -7.805 20.391 17.156 1 92.38 24 ASN B O 1
ATOM 1547 N N . HIS B 1 25 ? -5.773 20.922 17.719 1 93.88 25 HIS B N 1
ATOM 1548 C CA . HIS B 1 25 ? -6.078 20.906 19.141 1 93.88 25 HIS B CA 1
ATOM 1549 C C . HIS B 1 25 ? -7.129 21.953 19.5 1 93.88 25 HIS B C 1
ATOM 1551 O O . HIS B 1 25 ? -8.117 21.656 20.172 1 93.88 25 HIS B O 1
ATOM 1557 N N . TRP B 1 26 ? -6.895 23.109 19.078 1 95.69 26 TRP B N 1
ATOM 1558 C CA . TRP B 1 26 ? -7.824 24.203 19.328 1 95.69 26 TRP B CA 1
ATOM 1559 C C . TRP B 1 26 ? -9.211 23.875 18.781 1 95.69 26 TRP B C 1
ATOM 1561 O O . TRP B 1 26 ? -10.219 24.094 19.453 1 95.69 26 TRP B O 1
ATOM 1571 N N . PHE B 1 27 ? -9.219 23.453 17.516 1 95.19 27 PHE B N 1
ATOM 1572 C CA . PHE B 1 27 ? -10.484 23.172 16.844 1 95.19 27 PHE B CA 1
ATOM 1573 C C . PHE B 1 27 ? -11.273 22.109 17.609 1 95.19 27 PHE B C 1
ATOM 1575 O O . PHE B 1 27 ? -12.492 22.219 17.75 1 95.19 27 PHE B O 1
ATOM 1582 N N . ARG B 1 28 ? -10.609 21.141 18.094 1 94.19 28 ARG B N 1
ATOM 1583 C CA . ARG B 1 28 ? -11.258 20.125 18.922 1 94.19 28 ARG B CA 1
ATOM 1584 C C . ARG B 1 28 ? -11.844 20.75 20.188 1 94.19 28 ARG B C 1
ATOM 1586 O O . ARG B 1 28 ? -12.977 20.453 20.562 1 94.19 28 ARG B O 1
ATOM 1593 N N . THR B 1 29 ? -11.102 21.578 20.922 1 93.31 29 THR B N 1
ATOM 1594 C CA . THR B 1 29 ? -11.586 22.25 22.125 1 93.31 29 THR B CA 1
ATOM 1595 C C . THR B 1 29 ? -12.789 23.125 21.797 1 93.31 29 THR B C 1
ATOM 1597 O O . THR B 1 29 ? -13.758 23.172 22.562 1 93.31 29 THR B O 1
ATOM 1600 N N . PHE B 1 30 ? -12.75 23.797 20.672 1 94.31 30 PHE B N 1
ATOM 1601 C CA . PHE B 1 30 ? -13.836 24.656 20.234 1 94.31 30 PHE B CA 1
ATOM 1602 C C . PHE B 1 30 ? -15.102 23.859 19.969 1 94.31 30 PHE B C 1
ATOM 1604 O O . PHE B 1 30 ? -16.188 24.234 20.406 1 94.31 30 PHE B O 1
ATOM 1611 N N . THR B 1 31 ? -15.008 22.781 19.281 1 92.12 31 THR B N 1
ATOM 1612 C CA . THR B 1 31 ? -16.156 21.938 18.953 1 92.12 31 THR B CA 1
ATOM 1613 C C . THR B 1 31 ? -16.75 21.328 20.234 1 92.12 31 THR B C 1
ATOM 1615 O O . THR B 1 31 ? -17.969 21.234 20.359 1 92.12 31 THR B O 1
ATOM 1618 N N . ASN B 1 32 ? -15.875 20.875 21.172 1 90.19 32 ASN B N 1
ATOM 1619 C CA . ASN B 1 32 ? -16.344 20.391 22.469 1 90.19 32 ASN B CA 1
ATOM 1620 C C . ASN B 1 32 ? -17.188 21.453 23.188 1 90.19 32 ASN B C 1
ATOM 1622 O O . ASN B 1 32 ? -18.203 21.141 23.797 1 90.19 32 ASN B O 1
ATOM 1626 N N . PHE B 1 33 ? -16.719 22.641 23.125 1 90 33 PHE B N 1
ATOM 1627 C CA . PHE B 1 33 ? -17.406 23.766 23.75 1 90 33 PHE B CA 1
ATOM 1628 C C . PHE B 1 33 ? -18.781 23.969 23.141 1 90 33 PHE B C 1
ATOM 1630 O O . PHE B 1 33 ? -19.766 24.094 23.859 1 90 33 PHE B O 1
ATOM 1637 N N . ILE B 1 34 ? -18.859 23.922 21.797 1 86.81 34 ILE B N 1
ATOM 1638 C CA . ILE B 1 34 ? -20.125 24.109 21.094 1 86.81 34 ILE B CA 1
ATOM 1639 C C . ILE B 1 34 ? -21.109 23.016 21.531 1 86.81 34 ILE B C 1
ATOM 1641 O O . ILE B 1 34 ? -22.281 23.297 21.781 1 86.81 34 ILE B O 1
ATOM 1645 N N . TYR B 1 35 ? -20.641 21.859 21.656 1 85.5 35 TYR B N 1
ATOM 1646 C CA . TYR B 1 35 ? -21.5 20.734 21.969 1 85.5 35 TYR B CA 1
ATOM 1647 C C . TYR B 1 35 ? -21.953 20.781 23.422 1 85.5 35 TYR B C 1
ATOM 1649 O O . TYR B 1 35 ? -22.969 20.188 23.797 1 85.5 35 TYR B O 1
ATOM 1657 N N . SER B 1 36 ? -21.203 21.406 24.234 1 83.5 36 SER B N 1
ATOM 1658 C CA . SER B 1 36 ? -21.516 21.484 25.656 1 83.5 36 SER B CA 1
ATOM 1659 C C . SER B 1 36 ? -22.547 22.594 25.938 1 83.5 36 SER B C 1
ATOM 1661 O O . SER B 1 36 ? -23.125 22.641 27.016 1 83.5 36 SER B O 1
ATOM 1663 N N . LEU B 1 37 ? -22.672 23.453 25.016 1 79.62 37 LEU B N 1
ATOM 1664 C CA . LEU B 1 37 ? -23.578 24.562 25.219 1 79.62 37 LEU B CA 1
ATOM 1665 C C . LEU B 1 37 ? -25.016 24.078 25.312 1 79.62 37 LEU B C 1
ATOM 1667 O O . LEU B 1 37 ? -25.453 23.234 24.531 1 79.62 37 LEU B O 1
ATOM 1671 N N . PRO B 1 38 ? -25.625 24.375 26.391 1 72.06 38 PRO B N 1
ATOM 1672 C CA . PRO B 1 38 ? -27.031 23.984 26.594 1 72.06 38 PRO B CA 1
ATOM 1673 C C . PRO B 1 38 ? -27.953 24.469 25.484 1 72.06 38 PRO B C 1
ATOM 1675 O O . PRO B 1 38 ? -27.75 25.562 24.953 1 72.06 38 PRO B O 1
ATOM 1678 N N . GLY B 1 39 ? -29.047 23.688 25.125 1 62.75 39 GLY B N 1
ATOM 1679 C CA . GLY B 1 39 ? -30.125 24.062 24.234 1 62.75 39 GLY B CA 1
ATOM 1680 C C . GLY B 1 39 ? -29.766 23.875 22.766 1 62.75 39 GLY B C 1
ATOM 1681 O O . GLY B 1 39 ? -30.344 24.531 21.891 1 62.75 39 GLY B O 1
ATOM 1682 N N . GLN B 1 40 ? -28.547 23.281 22.453 1 58.06 40 GLN B N 1
ATOM 1683 C CA . GLN B 1 40 ? -28.172 23.047 21.062 1 58.06 40 GLN B CA 1
ATOM 1684 C C . GLN B 1 40 ? -29.359 22.5 20.25 1 58.06 40 GLN B C 1
ATOM 1686 O O . GLN B 1 40 ? -29.5 22.797 19.062 1 58.06 40 GLN B O 1
ATOM 1691 N N . GLU B 1 41 ? -30.172 21.766 20.906 1 57.03 41 GLU B N 1
ATOM 1692 C CA . GLU B 1 41 ? -31.359 21.297 20.203 1 57.03 41 GLU B CA 1
ATOM 1693 C C . GLU B 1 41 ? -32.344 22.438 19.953 1 57.03 41 GLU B C 1
ATOM 1695 O O . GLU B 1 41 ? -33.031 22.453 18.938 1 57.03 41 GLU B O 1
ATOM 1700 N N . ASP B 1 42 ? -32.531 23.359 20.844 1 55.06 42 ASP B N 1
ATOM 1701 C CA . ASP B 1 42 ? -33.594 24.359 20.766 1 55.06 42 ASP B CA 1
ATOM 1702 C C . ASP B 1 42 ? -33.031 25.719 20.344 1 55.06 42 ASP B C 1
ATOM 1704 O O . ASP B 1 42 ? -33.781 26.547 19.812 1 55.06 42 ASP B O 1
ATOM 1708 N N . ARG B 1 43 ? -31.812 26.094 20.609 1 58.44 43 ARG B N 1
ATOM 1709 C CA . ARG B 1 43 ? -31.25 27.406 20.266 1 58.44 43 ARG B CA 1
ATOM 1710 C C . ARG B 1 43 ? -30.312 27.312 19.078 1 58.44 43 ARG B C 1
ATOM 1712 O O . ARG B 1 43 ? -29.5 26.391 19 1 58.44 43 ARG B O 1
ATOM 1719 N N . ILE B 1 44 ? -30.75 27.875 17.938 1 66.62 44 ILE B N 1
ATOM 1720 C CA . ILE B 1 44 ? -29.953 28.031 16.734 1 66.62 44 ILE B CA 1
ATOM 1721 C C . ILE B 1 44 ? -28.656 28.781 17.047 1 66.62 44 ILE B C 1
ATOM 1723 O O . ILE B 1 44 ? -28.688 29.969 17.312 1 66.62 44 ILE B O 1
ATOM 1727 N N . ILE B 1 45 ? -27.734 28.203 17.609 1 76.25 45 ILE B N 1
ATOM 1728 C CA . ILE B 1 45 ? -26.438 28.812 17.844 1 76.25 45 ILE B CA 1
ATOM 1729 C C . ILE B 1 45 ? -25.812 29.203 16.5 1 76.25 45 ILE B C 1
ATOM 1731 O O . ILE B 1 45 ? -25.797 28.422 15.555 1 76.25 45 ILE B O 1
ATOM 1735 N N . ASP B 1 46 ? -25.578 30.562 16.375 1 87.06 46 ASP B N 1
ATOM 1736 C CA . ASP B 1 46 ? -24.812 31.016 15.227 1 87.06 46 ASP B CA 1
ATOM 1737 C C . ASP B 1 46 ? -23.344 30.609 15.352 1 87.06 46 ASP B C 1
ATOM 1739 O O . ASP B 1 46 ? -22.547 31.328 15.969 1 87.06 46 ASP B O 1
ATOM 1743 N N . LYS B 1 47 ? -23.016 29.516 14.789 1 90.44 47 LYS B N 1
ATOM 1744 C CA . LYS B 1 47 ? -21.688 28.922 14.945 1 90.44 47 LYS B CA 1
ATOM 1745 C C . LYS B 1 47 ? -20.609 29.812 14.336 1 90.44 47 LYS B C 1
ATOM 1747 O O . LYS B 1 47 ? -19.484 29.875 14.844 1 90.44 47 LYS B O 1
ATOM 1752 N N . LEU B 1 48 ? -20.969 30.453 13.258 1 93.56 48 LEU B N 1
ATOM 1753 C CA . LEU B 1 48 ? -19.984 31.328 12.617 1 93.56 48 LEU B CA 1
ATOM 1754 C C . LEU B 1 48 ? -19.594 32.469 13.539 1 93.56 48 LEU B C 1
ATOM 1756 O O . LEU B 1 48 ? -18.406 32.719 13.727 1 93.56 48 LEU B O 1
ATOM 1760 N N . ASN B 1 49 ? -20.562 33.156 14.078 1 92.56 49 ASN B N 1
ATOM 1761 C CA . ASN B 1 49 ? -20.297 34.25 14.984 1 92.56 49 ASN B CA 1
ATOM 1762 C C . ASN B 1 49 ? -19.531 33.781 16.219 1 92.56 49 ASN B C 1
ATOM 1764 O O . ASN B 1 49 ? -18.625 34.5 16.703 1 92.56 49 ASN B O 1
ATOM 1768 N N . LEU B 1 50 ? -19.953 32.688 16.641 1 91.81 50 LEU B N 1
ATOM 1769 C CA . LEU B 1 50 ? -19.25 32.125 17.781 1 91.81 50 LEU B CA 1
ATOM 1770 C C . LEU B 1 50 ? -17.781 31.859 17.438 1 91.81 50 LEU B C 1
ATOM 1772 O O . LEU B 1 50 ? -16.891 32.188 18.219 1 91.81 50 LEU B O 1
ATOM 1776 N N . LEU B 1 51 ? -17.469 31.25 16.281 1 95.38 51 LEU B N 1
ATOM 1777 C CA . LEU B 1 51 ? -16.109 30.969 15.805 1 95.38 51 LEU B CA 1
ATOM 1778 C C . LEU B 1 51 ? -15.289 32.25 15.742 1 95.38 51 LEU B C 1
ATOM 1780 O O . LEU B 1 51 ? -14.164 32.312 16.25 1 95.38 51 LEU B O 1
ATOM 1784 N N . ILE B 1 52 ? -15.828 33.25 15.164 1 94.81 52 ILE B N 1
ATOM 1785 C CA . ILE B 1 52 ? -15.148 34.531 14.969 1 94.81 52 ILE B CA 1
ATOM 1786 C C . ILE B 1 52 ? -14.711 35.094 16.328 1 94.81 52 ILE B C 1
ATOM 1788 O O . ILE B 1 52 ? -13.617 35.656 16.438 1 94.81 52 ILE B O 1
ATOM 1792 N N . ASN B 1 53 ? -15.516 34.875 17.328 1 94.06 53 ASN B N 1
ATOM 1793 C CA . ASN B 1 53 ? -15.25 35.438 18.656 1 94.06 53 ASN B CA 1
ATOM 1794 C C . ASN B 1 53 ? -14.078 34.719 19.328 1 94.06 53 ASN B C 1
ATOM 1796 O O . ASN B 1 53 ? -13.477 35.25 20.266 1 94.06 53 ASN B O 1
ATOM 1800 N N . TYR B 1 54 ? -13.812 33.656 18.828 1 95.12 54 TYR B N 1
ATOM 1801 C CA . TYR B 1 54 ? -12.75 32.875 19.453 1 95.12 54 TYR B CA 1
ATOM 1802 C C . TYR B 1 54 ? -11.508 32.844 18.578 1 95.12 54 TYR B C 1
ATOM 1804 O O . TYR B 1 54 ? -10.656 31.953 18.719 1 95.12 54 TYR B O 1
ATOM 1812 N N . LEU B 1 55 ? -11.32 33.781 17.719 1 96.06 55 LEU B N 1
ATOM 1813 C CA . LEU B 1 55 ? -10.133 33.906 16.891 1 96.06 55 LEU B CA 1
ATOM 1814 C C . LEU B 1 55 ? -9.391 35.219 17.219 1 96.06 55 LEU B C 1
ATOM 1816 O O . LEU B 1 55 ? -10.023 36.25 17.484 1 96.06 55 LEU B O 1
ATOM 1820 N N . GLU B 1 56 ? -8.109 35.156 17.25 1 95.5 56 GLU B N 1
ATOM 1821 C CA . GLU B 1 56 ? -7.332 36.375 17.266 1 95.5 56 GLU B CA 1
ATOM 1822 C C . GLU B 1 56 ? -7.414 37.125 15.914 1 95.5 56 GLU B C 1
ATOM 1824 O O . GLU B 1 56 ? -7.762 36.5 14.898 1 95.5 56 GLU B O 1
ATOM 1829 N N . LEU B 1 57 ? -7.102 38.375 15.945 1 93.88 57 LEU B N 1
ATOM 1830 C CA . LEU B 1 57 ? -7.234 39.25 14.781 1 93.88 57 LEU B CA 1
ATOM 1831 C C . LEU B 1 57 ? -6.465 38.688 13.594 1 93.88 57 LEU B C 1
ATOM 1833 O O . LEU B 1 57 ? -6.98 38.656 12.469 1 93.88 57 LEU B O 1
ATOM 1837 N N . ASN B 1 58 ? -5.297 38.25 13.828 1 93.31 58 ASN B N 1
ATOM 1838 C CA . ASN B 1 58 ? -4.441 37.75 12.758 1 93.31 58 ASN B CA 1
ATOM 1839 C C . ASN B 1 58 ? -5.047 36.5 12.094 1 93.31 58 ASN B C 1
ATOM 1841 O O . ASN B 1 58 ? -4.863 36.281 10.891 1 93.31 58 ASN B O 1
ATOM 1845 N N . VAL B 1 59 ? -5.766 35.688 12.773 1 95.5 59 VAL B N 1
ATOM 1846 C CA . VAL B 1 59 ? -6.398 34.469 12.258 1 95.5 59 VAL B CA 1
ATOM 1847 C C . VAL B 1 59 ? -7.719 34.844 11.578 1 95.5 59 VAL B C 1
ATOM 1849 O O . VAL B 1 59 ? -8.047 34.312 10.516 1 95.5 59 VAL B O 1
ATOM 1852 N N . TYR B 1 60 ? -8.414 35.781 12.203 1 95.69 60 TYR B N 1
ATOM 1853 C CA . TYR B 1 60 ? -9.695 36.219 11.672 1 95.69 60 TYR B CA 1
ATOM 1854 C C . TYR B 1 60 ? -9.547 36.719 10.242 1 95.69 60 TYR B C 1
ATOM 1856 O O . TYR B 1 60 ? -10.438 36.531 9.414 1 95.69 60 TYR B O 1
ATOM 1864 N N . GLU B 1 61 ? -8.469 37.281 9.953 1 94.94 61 GLU B N 1
ATOM 1865 C CA . GLU B 1 61 ? -8.234 37.875 8.641 1 94.94 61 GLU B CA 1
ATOM 1866 C C . GLU B 1 61 ? -8.367 36.844 7.535 1 94.94 61 GLU B C 1
ATOM 1868 O O . GLU B 1 61 ? -8.797 37.156 6.426 1 94.94 61 GLU B O 1
ATOM 1873 N N . PHE B 1 62 ? -8.102 35.625 7.824 1 94.38 62 PHE B N 1
ATOM 1874 C CA . PHE B 1 62 ? -8.172 34.562 6.828 1 94.38 62 PHE B CA 1
ATOM 1875 C C . PHE B 1 62 ? -9.617 34.25 6.473 1 94.38 62 PHE B C 1
ATOM 1877 O O . PHE B 1 62 ? -9.906 33.812 5.363 1 94.38 62 PHE B O 1
ATOM 1884 N N . ILE B 1 63 ? -10.547 34.5 7.414 1 94.75 63 ILE B N 1
ATOM 1885 C CA . ILE B 1 63 ? -11.914 34.031 7.184 1 94.75 63 ILE B CA 1
ATOM 1886 C C . ILE B 1 63 ? -12.859 35.219 7.156 1 94.75 63 ILE B C 1
ATOM 1888 O O . ILE B 1 63 ? -14.078 35.062 7.273 1 94.75 63 ILE B O 1
ATOM 1892 N N . SER B 1 64 ? -12.422 36.406 7.031 1 94.69 64 SER B N 1
ATOM 1893 C CA . SER B 1 64 ? -13.211 37.656 7.086 1 94.69 64 SER B CA 1
ATOM 1894 C C . SER B 1 64 ? -14.312 37.656 6.035 1 94.69 64 SER B C 1
ATOM 1896 O O . SER B 1 64 ? -15.375 38.25 6.238 1 94.69 64 SER B O 1
ATOM 1898 N N . GLU B 1 65 ? -14.125 36.906 4.973 1 93.75 65 GLU B N 1
ATOM 1899 C CA . GLU B 1 65 ? -15.094 36.906 3.877 1 93.75 65 GLU B CA 1
ATOM 1900 C C . GLU B 1 65 ? -15.969 35.656 3.914 1 93.75 65 GLU B C 1
ATOM 1902 O O . GLU B 1 65 ? -16.781 35.438 3.016 1 93.75 65 GLU B O 1
ATOM 1907 N N . ALA B 1 66 ? -15.742 34.875 4.922 1 94.38 66 ALA B N 1
ATOM 1908 C CA . ALA B 1 66 ? -16.516 33.656 4.992 1 94.38 66 ALA B CA 1
ATOM 1909 C C . ALA B 1 66 ? -17.984 33.938 5.258 1 94.38 66 ALA B C 1
ATOM 1911 O O . ALA B 1 66 ? -18.312 34.781 6.082 1 94.38 66 ALA B O 1
ATOM 1912 N N . LYS B 1 67 ? -18.859 33.219 4.582 1 94.06 67 LYS B N 1
ATOM 1913 C CA . LYS B 1 67 ? -20.297 33.5 4.645 1 94.06 67 LYS B CA 1
ATOM 1914 C C . LYS B 1 67 ? -20.984 32.562 5.633 1 94.06 67 LYS B C 1
ATOM 1916 O O . LYS B 1 67 ? -22.109 32.844 6.082 1 94.06 67 LYS B O 1
ATOM 1921 N N . ASN B 1 68 ? -20.438 31.484 5.785 1 94.06 68 ASN B N 1
ATOM 1922 C CA . ASN B 1 68 ? -21 30.531 6.738 1 94.06 68 ASN B CA 1
ATOM 1923 C C . ASN B 1 68 ? -19.922 29.781 7.496 1 94.06 68 ASN B C 1
ATOM 1925 O O . ASN B 1 68 ? -18.734 29.906 7.18 1 94.06 68 ASN B O 1
ATOM 1929 N N . TYR B 1 69 ? -20.328 29.031 8.445 1 94.69 69 TYR B N 1
ATOM 1930 C CA . TYR B 1 69 ? -19.438 28.328 9.367 1 94.69 69 TYR B CA 1
ATOM 1931 C C . TYR B 1 69 ? -18.562 27.328 8.617 1 94.69 69 TYR B C 1
ATOM 1933 O O . TYR B 1 69 ? -17.344 27.281 8.828 1 94.69 69 TYR B O 1
ATOM 1941 N N . ASP B 1 70 ? -19.125 26.609 7.699 1 95.31 70 ASP B N 1
ATOM 1942 C CA . ASP B 1 70 ? -18.406 25.578 6.977 1 95.31 70 ASP B CA 1
ATOM 1943 C C . ASP B 1 70 ? -17.281 26.172 6.125 1 95.31 70 ASP B C 1
ATOM 1945 O O . ASP B 1 70 ? -16.172 25.656 6.09 1 95.31 70 ASP B O 1
ATOM 1949 N N . GLN B 1 71 ? -17.609 27.188 5.508 1 95.06 71 GLN B N 1
ATOM 1950 C CA . GLN B 1 71 ? -16.609 27.875 4.688 1 95.06 71 GLN B CA 1
ATOM 1951 C C . GLN B 1 71 ? -15.461 28.391 5.539 1 95.06 71 GLN B C 1
ATOM 1953 O O . GLN B 1 71 ? -14.297 28.281 5.145 1 95.06 71 GLN B O 1
ATOM 1958 N N . ALA B 1 72 ? -15.789 29 6.656 1 96.06 72 ALA B N 1
ATOM 1959 C CA . ALA B 1 72 ? -14.773 29.516 7.559 1 96.06 72 ALA B CA 1
ATOM 1960 C C . ALA B 1 72 ? -13.852 28.406 8.062 1 96.06 72 ALA B C 1
ATOM 1962 O O . ALA B 1 72 ? -12.633 28.531 8.008 1 96.06 72 ALA B O 1
ATOM 1963 N N . VAL B 1 73 ? -14.445 27.344 8.477 1 95.56 73 VAL B N 1
ATOM 1964 C CA . VAL B 1 73 ? -13.688 26.219 9.016 1 95.56 73 VAL B CA 1
ATOM 1965 C C . VAL B 1 73 ? -12.789 25.641 7.926 1 95.56 73 VAL B C 1
ATOM 1967 O O . VAL B 1 73 ? -11.609 25.359 8.172 1 95.56 73 VAL B O 1
ATOM 1970 N N . ASN B 1 74 ? -13.297 25.531 6.727 1 93.94 74 ASN B N 1
ATOM 1971 C CA . ASN B 1 74 ? -12.531 24.984 5.609 1 93.94 74 ASN B CA 1
ATOM 1972 C C . ASN B 1 74 ? -11.336 25.891 5.27 1 93.94 74 ASN B C 1
ATOM 1974 O O . ASN B 1 74 ? -10.25 25.391 4.969 1 93.94 74 ASN B O 1
ATOM 1978 N N . THR B 1 75 ? -11.594 27.156 5.289 1 93.5 75 THR B N 1
ATOM 1979 C CA . THR B 1 75 ? -10.523 28.109 5.02 1 93.5 75 THR B CA 1
ATOM 1980 C C . THR B 1 75 ? -9.438 28.016 6.086 1 93.5 75 THR B C 1
ATOM 1982 O O . THR B 1 75 ? -8.242 28 5.762 1 93.5 75 THR B O 1
ATOM 1985 N N . LEU B 1 76 ? -9.844 27.953 7.348 1 94.69 76 LEU B N 1
ATOM 1986 C CA . LEU B 1 76 ? -8.875 27.844 8.43 1 94.69 76 LEU B CA 1
ATOM 1987 C C . LEU B 1 76 ? -8.062 26.547 8.305 1 94.69 76 LEU B C 1
ATOM 1989 O O . LEU B 1 76 ? -6.844 26.562 8.484 1 94.69 76 LEU B O 1
ATOM 1993 N N . LYS B 1 77 ? -8.695 25.5 7.934 1 91.88 77 LYS B N 1
ATOM 1994 C CA . LYS B 1 77 ? -8.008 24.219 7.727 1 91.88 77 LYS B CA 1
ATOM 1995 C C . LYS B 1 77 ? -6.988 24.312 6.602 1 91.88 77 LYS B C 1
ATOM 1997 O O . LYS B 1 77 ? -5.852 23.875 6.746 1 91.88 77 LYS B O 1
ATOM 2002 N N . SER B 1 78 ? -7.418 24.938 5.57 1 89.12 78 SER B N 1
ATOM 2003 C CA . SER B 1 78 ? -6.559 25.062 4.398 1 89.12 78 SER B CA 1
ATOM 2004 C C . SER B 1 78 ? -5.324 25.906 4.711 1 89.12 78 SER B C 1
ATOM 2006 O O . SER B 1 78 ? -4.238 25.641 4.195 1 89.12 78 SER B O 1
ATOM 2008 N N . VAL B 1 79 ? -5.535 26.875 5.547 1 88 79 VAL B N 1
ATOM 2009 C CA . VAL B 1 79 ? -4.461 27.812 5.875 1 88 79 VAL B CA 1
ATOM 2010 C C . VAL B 1 79 ? -3.527 27.188 6.906 1 88 79 VAL B C 1
ATOM 2012 O O . VAL B 1 79 ? -2.309 27.359 6.836 1 88 79 VAL B O 1
ATOM 2015 N N . CYS B 1 80 ? -4.07 26.484 7.812 1 88.31 80 CYS B N 1
ATOM 2016 C CA . CYS B 1 80 ? -3.293 26.031 8.961 1 88.31 80 CYS B CA 1
ATOM 2017 C C . CYS B 1 80 ? -2.754 24.625 8.719 1 88.31 80 CYS B C 1
ATOM 2019 O O . CYS B 1 80 ? -1.736 24.234 9.305 1 88.31 80 CYS B O 1
ATOM 2021 N N . ILE B 1 81 ? -3.467 23.875 7.961 1 83.12 81 ILE B N 1
ATOM 2022 C CA . ILE B 1 81 ? -3.062 22.5 7.75 1 83.12 81 ILE B CA 1
ATOM 2023 C C . ILE B 1 81 ? -2.326 22.359 6.422 1 83.12 81 ILE B C 1
ATOM 2025 O O . ILE B 1 81 ? -2.922 22.531 5.355 1 83.12 81 ILE B O 1
ATOM 2029 N N . LYS B 1 82 ? -1.047 22.391 6.453 1 72.5 82 LYS B N 1
ATOM 2030 C CA . LYS B 1 82 ? -0.24 22.188 5.25 1 72.5 82 LYS B CA 1
ATOM 2031 C C . LYS B 1 82 ? -0.444 20.797 4.668 1 72.5 82 LYS B C 1
ATOM 2033 O O . LYS B 1 82 ? -0.527 19.812 5.406 1 72.5 82 LYS B O 1
ATOM 2038 N N . PRO B 1 83 ? -0.894 20.859 3.318 1 71.38 83 PRO B N 1
ATOM 2039 C CA . PRO B 1 83 ? -1.023 19.531 2.697 1 71.38 83 PRO B CA 1
ATOM 2040 C C . PRO B 1 83 ? 0.21 18.656 2.908 1 71.38 83 PRO B C 1
ATOM 2042 O O . PRO B 1 83 ? 1.339 19.141 2.834 1 71.38 83 PRO B O 1
ATOM 2045 N N . ARG B 1 84 ? 0.002 17.609 3.557 1 73 84 ARG B N 1
ATOM 2046 C CA . ARG B 1 84 ? 1.096 16.656 3.758 1 73 84 ARG B CA 1
ATOM 2047 C C . ARG B 1 84 ? 1.62 16.141 2.424 1 73 84 ARG B C 1
ATOM 2049 O O . ARG B 1 84 ? 0.845 15.906 1.496 1 73 84 ARG B O 1
ATOM 2056 N N . ASN B 1 85 ? 2.902 16.344 2.252 1 83.12 85 ASN B N 1
ATOM 2057 C CA . ASN B 1 85 ? 3.521 15.688 1.104 1 83.12 85 ASN B CA 1
ATOM 2058 C C . ASN B 1 85 ? 3.58 14.172 1.287 1 83.12 85 ASN B C 1
ATOM 2060 O O . ASN B 1 85 ? 4.566 13.641 1.799 1 83.12 85 ASN B O 1
ATOM 2064 N N . ILE B 1 86 ? 2.488 13.57 0.899 1 87.31 86 ILE B N 1
ATOM 2065 C CA . ILE B 1 86 ? 2.326 12.133 1.125 1 87.31 86 ILE B CA 1
ATOM 2066 C C . ILE B 1 86 ? 3.363 11.367 0.313 1 87.31 86 ILE B C 1
ATOM 2068 O O . ILE B 1 86 ? 3.865 10.328 0.759 1 87.31 86 ILE B O 1
ATOM 2072 N N . VAL B 1 87 ? 3.652 11.875 -0.807 1 89.44 87 VAL B N 1
ATOM 2073 C CA . VAL B 1 87 ? 4.613 11.195 -1.67 1 89.44 87 VAL B CA 1
ATOM 2074 C C . VAL B 1 87 ? 5.973 11.125 -0.974 1 89.44 87 VAL B C 1
ATOM 2076 O O . VAL B 1 87 ? 6.602 10.07 -0.939 1 89.44 87 VAL B O 1
ATOM 2079 N N . MET B 1 88 ? 6.352 12.219 -0.418 1 91.88 88 MET B N 1
ATOM 2080 C CA . MET B 1 88 ? 7.617 12.25 0.31 1 91.88 88 MET B CA 1
ATOM 2081 C C . MET B 1 88 ? 7.559 11.352 1.537 1 91.88 88 MET B C 1
ATOM 2083 O O . MET B 1 88 ? 8.5 10.602 1.806 1 91.88 88 MET B O 1
ATOM 2087 N N . ALA B 1 89 ? 6.523 11.477 2.271 1 93.31 89 ALA B N 1
ATOM 2088 C CA . ALA B 1 89 ? 6.379 10.664 3.477 1 93.31 89 ALA B CA 1
ATOM 2089 C C . ALA B 1 89 ? 6.465 9.172 3.148 1 93.31 89 ALA B C 1
ATOM 2091 O O . ALA B 1 89 ? 7.152 8.422 3.84 1 93.31 89 ALA B O 1
ATOM 2092 N N . ARG B 1 90 ? 5.773 8.727 2.1 1 95.12 90 ARG B N 1
ATOM 2093 C CA . ARG B 1 90 ? 5.781 7.328 1.691 1 95.12 90 ARG B CA 1
ATOM 2094 C C . ARG B 1 90 ? 7.168 6.906 1.211 1 95.12 90 ARG B C 1
ATOM 2096 O O . ARG B 1 90 ? 7.59 5.77 1.434 1 95.12 90 ARG B O 1
ATOM 2103 N N . HIS B 1 91 ? 7.852 7.805 0.561 1 95.62 91 HIS B N 1
ATOM 2104 C CA . HIS B 1 91 ? 9.219 7.531 0.133 1 95.62 91 HIS B CA 1
ATOM 2105 C C . HIS B 1 91 ? 10.133 7.281 1.33 1 95.62 91 HIS B C 1
ATOM 2107 O O . HIS B 1 91 ? 10.922 6.336 1.328 1 95.62 91 HIS B O 1
ATOM 2113 N N . LEU B 1 92 ? 9.992 8.117 2.326 1 95.88 92 LEU B N 1
ATOM 2114 C CA . LEU B 1 92 ? 10.812 7.988 3.521 1 95.88 92 LEU B CA 1
ATOM 2115 C C . LEU B 1 92 ? 10.539 6.668 4.234 1 95.88 92 LEU B C 1
ATOM 2117 O O . LEU B 1 92 ? 11.469 6.004 4.703 1 95.88 92 LEU B O 1
ATOM 2121 N N . LEU B 1 93 ? 9.312 6.301 4.297 1 97.25 93 LEU B N 1
ATOM 2122 C CA . LEU B 1 93 ? 8.945 5.027 4.906 1 97.25 93 LEU B CA 1
ATOM 2123 C C . LEU B 1 93 ? 9.523 3.857 4.125 1 97.25 93 LEU B C 1
ATOM 2125 O O . LEU B 1 93 ? 10.164 2.975 4.703 1 97.25 93 LEU B O 1
ATOM 2129 N N . ALA B 1 94 ? 9.32 3.869 2.834 1 96.81 94 ALA B N 1
ATOM 2130 C CA . ALA B 1 94 ? 9.664 2.744 1.967 1 96.81 94 ALA B CA 1
ATOM 2131 C C . ALA B 1 94 ? 11.18 2.562 1.884 1 96.81 94 ALA B C 1
ATOM 2133 O O . ALA B 1 94 ? 11.664 1.447 1.679 1 96.81 94 ALA B O 1
ATOM 213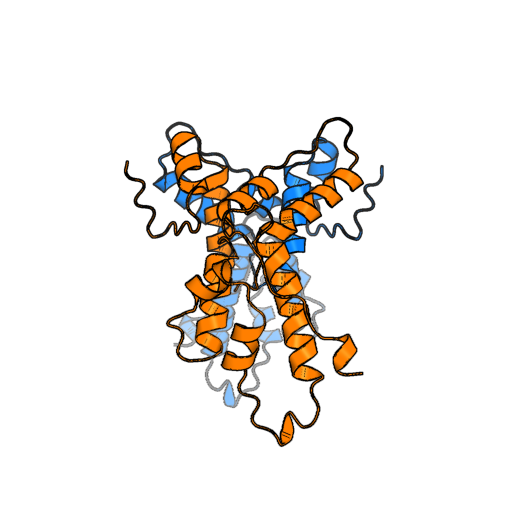4 N N . THR B 1 95 ? 11.922 3.668 2.033 1 96.06 95 THR B N 1
ATOM 2135 C CA . THR B 1 95 ? 13.359 3.598 1.799 1 96.06 95 THR B CA 1
ATOM 2136 C C . THR B 1 95 ? 14.117 3.611 3.119 1 96.06 95 THR B C 1
ATOM 2138 O O . THR B 1 95 ? 15.352 3.627 3.129 1 96.06 95 THR B O 1
ATOM 2141 N N . ARG B 1 96 ? 13.422 3.623 4.223 1 96.69 96 ARG B N 1
ATOM 2142 C CA . ARG B 1 96 ? 14.07 3.611 5.527 1 96.69 96 ARG B CA 1
ATOM 2143 C C . ARG B 1 96 ? 14.844 2.314 5.746 1 96.69 96 ARG B C 1
ATOM 2145 O O . ARG B 1 96 ? 14.297 1.224 5.582 1 96.69 96 ARG B O 1
ATOM 2152 N N . LYS B 1 97 ? 16.078 2.41 6.137 1 97.31 97 LYS B N 1
ATOM 2153 C CA . LYS B 1 97 ? 16.922 1.255 6.445 1 97.31 97 LYS B CA 1
ATOM 2154 C C . LYS B 1 97 ? 17.188 1.159 7.941 1 97.31 97 LYS B C 1
ATOM 2156 O O . LYS B 1 97 ? 17.344 2.18 8.617 1 97.31 97 LYS B O 1
ATOM 2161 N N . GLN B 1 98 ? 17.266 -0.059 8.375 1 97.12 98 GLN B N 1
ATOM 2162 C CA . GLN B 1 98 ? 17.656 -0.277 9.766 1 97.12 98 GLN B CA 1
ATOM 2163 C C . GLN B 1 98 ? 19.047 0.275 10.039 1 97.12 98 GLN B C 1
ATOM 2165 O O . GLN B 1 98 ? 19.984 -0.011 9.289 1 97.12 98 GLN B O 1
ATOM 2170 N N . LYS B 1 99 ? 19.094 1.134 11.062 1 96.75 99 LYS B N 1
ATOM 2171 C CA . LYS B 1 99 ? 20.375 1.73 11.414 1 96.75 99 LYS B CA 1
ATOM 2172 C C . LYS B 1 99 ? 21.234 0.747 12.188 1 96.75 99 LYS B C 1
ATOM 2174 O O . LYS B 1 99 ? 20.719 -0.155 12.852 1 96.75 99 LYS B O 1
ATOM 2179 N N . ALA B 1 100 ? 22.562 1.002 12.078 1 94.81 100 ALA B N 1
ATOM 2180 C CA . ALA B 1 100 ? 23.484 0.202 12.883 1 94.81 100 ALA B CA 1
ATOM 2181 C C . ALA B 1 100 ? 23.172 0.322 14.367 1 94.81 100 ALA B C 1
ATOM 2183 O O . ALA B 1 100 ? 23 1.429 14.891 1 94.81 100 ALA B O 1
ATOM 2184 N N . GLY B 1 101 ? 23.047 -0.779 15.023 1 94.88 101 GLY B N 1
ATOM 2185 C CA . GLY B 1 101 ? 22.766 -0.778 16.453 1 94.88 101 GLY B CA 1
ATOM 2186 C C . GLY B 1 101 ? 21.297 -0.667 16.781 1 94.88 101 GLY B C 1
ATOM 2187 O O . GLY B 1 101 ? 20.906 -0.75 17.953 1 94.88 101 GLY B O 1
ATOM 2188 N N . GLU B 1 102 ? 20.516 -0.35 15.859 1 96 102 GLU B N 1
ATOM 2189 C CA . GLU B 1 102 ? 19.062 -0.293 16.047 1 96 102 GLU B CA 1
ATOM 2190 C C . GLU B 1 102 ? 18.469 -1.693 16.141 1 96 102 GLU B C 1
ATOM 2192 O O . GLU B 1 102 ? 18.625 -2.504 15.219 1 96 102 GLU B O 1
ATOM 2197 N N . SER B 1 103 ? 17.812 -1.935 17.234 1 94.44 103 SER B N 1
ATOM 2198 C CA . SER B 1 103 ? 17.172 -3.244 17.375 1 94.44 103 SER B CA 1
ATOM 2199 C C . SER B 1 103 ? 16 -3.395 16.406 1 94.44 103 SER B C 1
ATOM 2201 O O . SER B 1 103 ? 15.508 -2.404 15.867 1 94.44 103 SER B O 1
ATOM 2203 N N . LEU B 1 104 ? 15.539 -4.617 16.25 1 93.12 104 LEU B N 1
ATOM 2204 C CA . LEU B 1 104 ? 14.383 -4.883 15.398 1 93.12 104 LEU 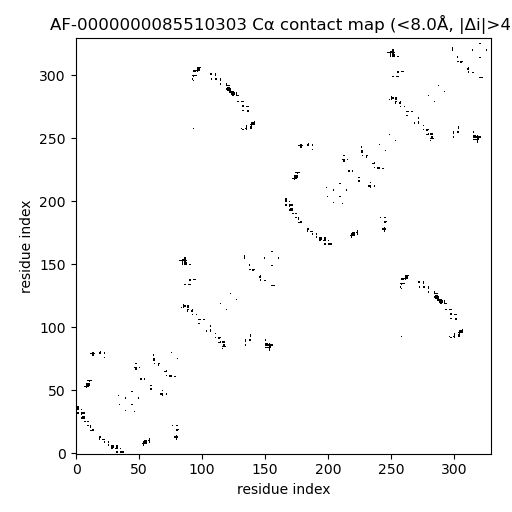B CA 1
ATOM 2205 C C . LEU B 1 104 ? 13.148 -4.137 15.898 1 93.12 104 LEU B C 1
ATOM 2207 O O . LEU B 1 104 ? 12.406 -3.562 15.109 1 93.12 104 LEU B O 1
ATOM 2211 N N . ASP B 1 105 ? 13.016 -4.145 17.234 1 93.06 105 ASP B N 1
ATOM 2212 C CA . ASP B 1 105 ? 11.867 -3.479 17.844 1 93.06 105 ASP B CA 1
ATOM 2213 C C . ASP B 1 105 ? 11.93 -1.968 17.625 1 93.06 105 ASP B C 1
ATOM 2215 O O . ASP B 1 105 ? 10.914 -1.337 17.312 1 93.06 105 ASP B O 1
ATOM 2219 N N . GLN B 1 106 ? 13.078 -1.44 17.812 1 95.62 106 GLN B N 1
ATOM 2220 C CA . GLN B 1 106 ? 13.258 -0.009 17.609 1 95.62 106 GLN B CA 1
ATOM 2221 C C . GLN B 1 106 ? 13.008 0.365 16.141 1 95.62 106 GLN B C 1
ATOM 2223 O O . GLN B 1 106 ? 12.344 1.364 15.859 1 95.62 106 GLN B O 1
ATOM 2228 N N . PHE B 1 107 ? 13.57 -0.48 15.328 1 96.19 107 PHE B N 1
ATOM 2229 C CA . PHE B 1 107 ? 13.391 -0.256 13.898 1 96.19 107 PHE B CA 1
ATOM 2230 C C . PHE B 1 107 ? 11.914 -0.282 13.531 1 96.19 107 PHE B C 1
ATOM 2232 O O . PHE B 1 107 ? 11.406 0.648 12.898 1 96.19 107 PHE B O 1
ATOM 2239 N N . LEU B 1 108 ? 11.18 -1.252 13.984 1 95.12 108 LEU B N 1
ATOM 2240 C CA . LEU B 1 108 ? 9.75 -1.393 13.719 1 95.12 108 LEU B CA 1
ATOM 2241 C C . LEU B 1 108 ? 8.977 -0.193 14.258 1 95.12 108 LEU B C 1
ATOM 2243 O O . LEU B 1 108 ? 8.102 0.341 13.578 1 95.12 108 LEU B O 1
ATOM 2247 N N . ASN B 1 109 ? 9.281 0.219 15.43 1 95 109 ASN B N 1
ATOM 2248 C CA . ASN B 1 109 ? 8.594 1.354 16.031 1 95 109 ASN B CA 1
ATOM 2249 C C . ASN B 1 109 ? 8.82 2.637 15.242 1 95 109 ASN B C 1
ATOM 2251 O O . ASN B 1 109 ? 7.91 3.451 15.094 1 95 109 ASN B O 1
ATOM 2255 N N . ASN B 1 110 ? 10.039 2.785 14.82 1 96.44 110 ASN B N 1
ATOM 2256 C CA . ASN B 1 110 ? 10.336 3.967 14.016 1 96.44 110 ASN B CA 1
ATOM 2257 C C . ASN B 1 110 ? 9.578 3.953 12.695 1 96.44 110 ASN B C 1
ATOM 2259 O O . ASN B 1 110 ? 9.164 5.004 12.203 1 96.44 110 ASN B O 1
ATOM 2263 N N . LEU B 1 111 ? 9.43 2.762 12.117 1 96.94 111 LEU B N 1
ATOM 2264 C CA . LEU B 1 111 ? 8.625 2.641 10.906 1 96.94 111 LEU B CA 1
ATOM 2265 C C . LEU B 1 111 ? 7.168 3.004 11.18 1 96.94 111 LEU B C 1
ATOM 2267 O O . LEU B 1 111 ? 6.523 3.656 10.352 1 96.94 111 LEU B O 1
ATOM 2271 N N . LYS B 1 112 ? 6.684 2.592 12.344 1 95.5 112 LYS B N 1
ATOM 2272 C CA . LYS B 1 112 ? 5.316 2.939 12.727 1 95.5 112 LYS B CA 1
ATOM 2273 C C . LYS B 1 112 ? 5.145 4.453 12.828 1 95.5 112 LYS B C 1
ATOM 2275 O O . LYS B 1 112 ? 4.109 4.992 12.43 1 95.5 112 LYS B O 1
ATOM 2280 N N . ILE B 1 113 ? 6.094 5.09 13.305 1 94.25 113 ILE B N 1
ATOM 2281 C CA . ILE B 1 113 ? 6.066 6.543 13.445 1 94.25 113 ILE B CA 1
ATOM 2282 C C . ILE B 1 113 ? 6.039 7.191 12.062 1 94.25 113 ILE B C 1
ATOM 2284 O O . ILE B 1 113 ? 5.234 8.086 11.805 1 94.25 113 ILE B O 1
ATOM 2288 N N . LEU B 1 114 ? 6.895 6.734 11.18 1 94.81 114 LEU B N 1
ATOM 2289 C CA . LEU B 1 114 ? 6.945 7.266 9.828 1 94.81 114 LEU B CA 1
ATOM 2290 C C . LEU B 1 114 ? 5.621 7.051 9.102 1 94.81 114 LEU B C 1
ATOM 2292 O O . LEU B 1 114 ? 5.168 7.918 8.352 1 94.81 114 LEU B O 1
ATOM 2296 N N . ALA B 1 115 ? 4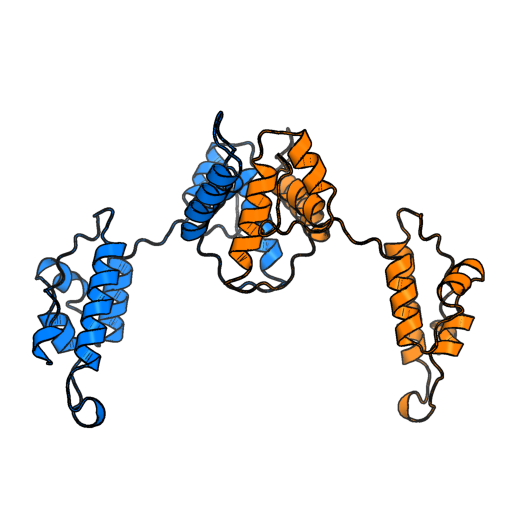.988 5.906 9.328 1 95.44 115 ALA B N 1
ATOM 2297 C CA . ALA B 1 115 ? 3.756 5.531 8.633 1 95.44 115 ALA B CA 1
ATOM 2298 C C . ALA B 1 115 ? 2.621 6.492 8.977 1 95.44 115 ALA B C 1
ATOM 2300 O O . ALA B 1 115 ? 1.702 6.688 8.18 1 95.44 115 ALA B O 1
ATOM 2301 N N . LYS B 1 116 ? 2.672 7.121 10.125 1 90.44 116 LYS B N 1
ATOM 2302 C CA . LYS B 1 116 ? 1.619 8.031 10.562 1 90.44 116 LYS B CA 1
ATOM 2303 C C . LYS B 1 116 ? 1.5 9.227 9.617 1 90.44 116 LYS B C 1
ATOM 2305 O O . LYS B 1 116 ? 0.421 9.805 9.477 1 90.44 116 LYS B O 1
ATOM 2310 N N . ASP B 1 117 ? 2.541 9.555 8.922 1 88.5 117 ASP B N 1
ATOM 2311 C CA . ASP B 1 117 ? 2.566 10.734 8.062 1 88.5 117 ASP B CA 1
ATOM 2312 C C . ASP B 1 117 ? 2.176 10.383 6.633 1 88.5 117 ASP B C 1
ATOM 2314 O O . ASP B 1 117 ? 2.068 11.266 5.777 1 88.5 117 ASP B O 1
ATOM 2318 N N . CYS B 1 118 ? 1.916 9.141 6.277 1 92.12 118 CYS B N 1
ATOM 2319 C CA . CYS B 1 118 ? 1.75 8.688 4.902 1 92.12 118 CYS B CA 1
ATOM 2320 C C . CYS B 1 118 ? 0.285 8.742 4.484 1 92.12 118 CYS B C 1
ATOM 2322 O O . CYS B 1 118 ? -0.043 8.492 3.324 1 92.12 118 CYS B O 1
ATOM 2324 N N . ASP B 1 119 ? -0.569 9.094 5.34 1 87.06 119 ASP B N 1
ATOM 2325 C CA . ASP B 1 119 ? -1.99 9.258 5.043 1 87.06 119 ASP B CA 1
ATOM 2326 C C . ASP B 1 119 ? -2.541 8.031 4.32 1 87.06 119 ASP B C 1
ATOM 2328 O O . ASP B 1 119 ? -3.15 8.148 3.256 1 87.06 119 ASP B O 1
ATOM 2332 N N . PHE B 1 120 ? -2.33 6.828 4.824 1 92.62 120 PHE B N 1
ATOM 2333 C CA . PHE B 1 120 ? -2.887 5.602 4.266 1 92.62 120 PHE B CA 1
ATOM 2334 C C . PHE B 1 120 ? -4.391 5.527 4.504 1 92.62 120 PHE B C 1
ATOM 2336 O O . PHE B 1 120 ? -4.836 5.352 5.641 1 92.62 120 PHE B O 1
ATOM 2343 N N . VAL B 1 121 ? -5.105 5.703 3.449 1 90.38 121 VAL B N 1
ATOM 2344 C CA . VAL B 1 121 ? -6.562 5.645 3.496 1 90.38 121 VAL B CA 1
ATOM 2345 C C . VAL B 1 121 ? -7.051 4.359 2.83 1 90.38 121 VAL B C 1
ATOM 2347 O O . VAL B 1 121 ? -6.27 3.65 2.193 1 90.38 121 VAL B O 1
ATOM 2350 N N . ALA B 1 122 ? -8.328 4.07 3.053 1 93.38 122 ALA B N 1
ATOM 2351 C CA . ALA B 1 122 ? -8.891 2.898 2.383 1 93.38 122 ALA B CA 1
ATOM 2352 C C . ALA B 1 122 ? -8.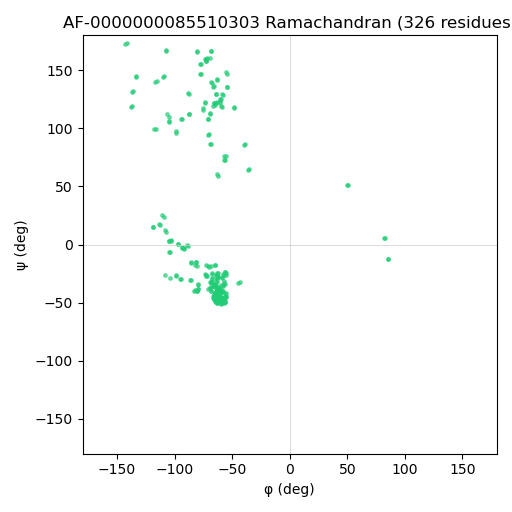672 2.977 0.873 1 93.38 122 ALA B C 1
ATOM 2354 O O . ALA B 1 122 ? -8.836 4.039 0.27 1 93.38 122 ALA B O 1
ATOM 2355 N N . VAL B 1 123 ? -8.281 1.907 0.353 1 93.12 123 VAL B N 1
ATOM 2356 C CA . VAL B 1 123 ? -8.023 1.872 -1.084 1 93.12 123 VAL B CA 1
ATOM 2357 C C . VAL B 1 123 ? -8.664 0.624 -1.69 1 93.12 123 VAL B C 1
ATOM 2359 O O . VAL B 1 123 ? -8.68 -0.439 -1.064 1 93.12 123 VAL B O 1
ATOM 2362 N N . SER B 1 124 ? -9.172 0.743 -2.9 1 93.69 124 SER B N 1
ATOM 2363 C CA . SER B 1 124 ? -9.781 -0.377 -3.607 1 93.69 124 SER B CA 1
ATOM 2364 C C . SER B 1 124 ? -8.727 -1.268 -4.25 1 93.69 124 SER B C 1
ATOM 2366 O O . SER B 1 124 ? -7.57 -0.864 -4.391 1 93.69 124 SER B O 1
ATOM 2368 N N . ALA B 1 125 ? -9.172 -2.42 -4.641 1 92.38 125 ALA B N 1
ATOM 2369 C CA . ALA B 1 125 ? -8.297 -3.369 -5.32 1 92.38 125 ALA B CA 1
ATOM 2370 C C . ALA B 1 125 ? -7.781 -2.795 -6.637 1 92.38 125 ALA B C 1
ATOM 2372 O O . ALA B 1 125 ? -6.691 -3.148 -7.094 1 92.38 125 ALA B O 1
ATOM 2373 N N . GLU B 1 126 ? -8.508 -1.939 -7.23 1 91.56 126 GLU B N 1
ATOM 2374 C CA . GLU B 1 126 ? -8.141 -1.321 -8.5 1 91.56 126 GLU B CA 1
ATOM 2375 C C . GLU B 1 126 ? -7.133 -0.193 -8.297 1 91.56 126 GLU B C 1
ATOM 2377 O O . GLU B 1 126 ? -6.203 -0.032 -9.094 1 91.56 126 GLU B O 1
ATOM 2382 N N . GLN B 1 127 ? -7.238 0.5 -7.23 1 92.81 127 GLN B N 1
ATOM 2383 C CA . GLN B 1 127 ? -6.414 1.674 -6.957 1 92.81 127 GLN B CA 1
ATOM 2384 C C . GLN B 1 127 ? -5.098 1.282 -6.293 1 92.81 127 GLN B C 1
ATOM 2386 O O . GLN B 1 127 ? -4.074 1.933 -6.504 1 92.81 127 GLN B O 1
ATOM 2391 N N . TYR B 1 128 ? -5.164 0.256 -5.574 1 94.69 128 TYR B N 1
ATOM 2392 C CA . TYR B 1 128 ? -4.039 -0.151 -4.746 1 94.69 128 TYR B CA 1
ATOM 2393 C C . TYR B 1 128 ? -2.795 -0.396 -5.59 1 94.69 128 TYR B C 1
ATOM 2395 O O . TYR B 1 128 ? -1.732 0.171 -5.324 1 94.69 128 TYR B O 1
ATOM 2403 N N . PRO B 1 129 ? -2.873 -1.103 -6.688 1 94.5 129 PRO B N 1
ATOM 2404 C CA . PRO B 1 129 ? -1.672 -1.313 -7.5 1 94.5 129 PRO B CA 1
ATOM 2405 C C . PRO B 1 129 ? -1.103 -0.012 -8.062 1 94.5 129 PRO B C 1
ATOM 2407 O O . PRO B 1 129 ? 0.118 0.145 -8.148 1 94.5 129 PRO B O 1
ATOM 2410 N N . SER B 1 130 ? -1.948 0.837 -8.43 1 93 130 SER B N 1
ATOM 2411 C CA . SER B 1 130 ? -1.503 2.102 -9.008 1 93 130 SER B CA 1
ATOM 2412 C C . SER B 1 130 ? -0.676 2.904 -8.008 1 93 130 SER B C 1
ATOM 2414 O O . SER B 1 130 ? 0.353 3.48 -8.367 1 93 130 SER B O 1
ATOM 2416 N N . GLU B 1 131 ? -1.105 2.922 -6.762 1 92.62 131 GLU B N 1
ATOM 2417 C CA . GLU B 1 131 ? -0.366 3.623 -5.715 1 92.62 131 GLU B CA 1
ATOM 2418 C C . GLU B 1 131 ? 0.994 2.977 -5.473 1 92.62 131 GLU B C 1
ATOM 2420 O O . GLU B 1 131 ? 2.002 3.672 -5.332 1 92.62 131 GLU B O 1
ATOM 2425 N N . MET B 1 132 ? 0.981 1.641 -5.445 1 95.75 132 MET B N 1
ATOM 2426 C CA . MET B 1 132 ? 2.215 0.916 -5.156 1 95.75 132 MET B CA 1
ATOM 2427 C C . MET B 1 132 ? 3.205 1.05 -6.309 1 95.75 132 MET B C 1
ATOM 2429 O O . MET B 1 132 ? 4.41 1.18 -6.082 1 95.75 132 MET B O 1
ATOM 2433 N N . ILE B 1 133 ? 2.695 1.042 -7.504 1 95.62 133 ILE B N 1
ATOM 2434 C CA . ILE B 1 133 ? 3.537 1.204 -8.688 1 95.62 133 ILE B CA 1
ATOM 2435 C C . ILE B 1 133 ? 4.145 2.605 -8.695 1 95.62 133 ILE B C 1
ATOM 2437 O O . ILE B 1 133 ? 5.332 2.771 -8.977 1 95.62 133 ILE B O 1
ATOM 2441 N N . ARG B 1 134 ? 3.309 3.582 -8.414 1 93.5 134 ARG B N 1
ATOM 2442 C CA . ARG B 1 134 ? 3.795 4.957 -8.336 1 93.5 134 ARG B CA 1
ATOM 2443 C C . ARG B 1 134 ? 4.926 5.082 -7.324 1 93.5 134 ARG B C 1
ATOM 2445 O O . ARG B 1 134 ? 5.977 5.652 -7.625 1 93.5 134 ARG B O 1
ATOM 2452 N N . ASP B 1 135 ? 4.691 4.547 -6.129 1 95.06 135 ASP B N 1
ATOM 2453 C CA . ASP B 1 135 ? 5.703 4.621 -5.078 1 95.06 135 ASP B CA 1
ATOM 2454 C C . ASP B 1 135 ? 6.98 3.904 -5.496 1 95.06 135 ASP B C 1
ATOM 2456 O O . ASP B 1 135 ? 8.086 4.418 -5.293 1 95.06 135 ASP B O 1
ATOM 2460 N N . ALA B 1 136 ? 6.844 2.701 -6.078 1 96.56 136 ALA B N 1
ATOM 2461 C CA . ALA B 1 136 ? 7.996 1.932 -6.535 1 96.56 136 ALA B CA 1
ATOM 2462 C C . ALA B 1 136 ? 8.758 2.68 -7.629 1 96.56 136 ALA B C 1
ATOM 2464 O O . ALA B 1 136 ? 9.992 2.654 -7.664 1 96.56 136 ALA B O 1
ATOM 2465 N N . PHE B 1 137 ? 8.039 3.336 -8.516 1 95.94 137 PHE B N 1
ATOM 2466 C CA . PHE B 1 137 ? 8.625 4.109 -9.602 1 95.94 137 PHE B CA 1
ATOM 2467 C C . PHE B 1 137 ? 9.492 5.234 -9.055 1 95.94 137 PHE B C 1
ATOM 2469 O O . PHE B 1 137 ? 10.648 5.391 -9.469 1 95.94 137 PHE B O 1
ATOM 2476 N N . ILE B 1 138 ? 8.984 5.914 -8.141 1 94.94 138 ILE B N 1
ATOM 2477 C CA . ILE B 1 138 ? 9.695 7.039 -7.547 1 94.94 138 ILE B CA 1
ATOM 2478 C C . ILE B 1 138 ? 10.922 6.531 -6.789 1 94.94 138 ILE B C 1
ATOM 2480 O O . ILE B 1 138 ? 12.016 7.078 -6.934 1 94.94 138 ILE B O 1
ATOM 2484 N N . ASN B 1 139 ? 10.742 5.48 -6.039 1 96.12 139 ASN B N 1
ATOM 2485 C CA . ASN B 1 139 ? 11.805 4.957 -5.188 1 96.12 139 ASN B CA 1
ATOM 2486 C C . ASN B 1 139 ? 12.938 4.352 -6.012 1 96.12 139 ASN B C 1
ATOM 2488 O O . ASN B 1 139 ? 14.094 4.371 -5.59 1 96.12 139 ASN B O 1
ATOM 2492 N N . GLY B 1 140 ? 12.609 3.799 -7.121 1 97.06 140 GLY B N 1
ATOM 2493 C CA . GLY B 1 140 ? 13.57 3.018 -7.875 1 97.06 140 GLY B CA 1
ATOM 2494 C C . GLY B 1 140 ? 14.234 3.807 -8.992 1 97.06 140 GLY B C 1
ATOM 2495 O O . GLY B 1 140 ? 15.109 3.289 -9.688 1 97.06 140 GLY B O 1
ATOM 2496 N N . LEU B 1 141 ? 13.922 5.07 -9.18 1 95.19 141 LEU B N 1
ATOM 2497 C CA . LEU B 1 141 ? 14.477 5.906 -10.234 1 95.19 141 LEU B CA 1
ATOM 2498 C C . LEU B 1 141 ? 15.984 6.07 -10.062 1 95.19 141 LEU B C 1
ATOM 2500 O O . LEU B 1 141 ? 16.469 6.254 -8.945 1 95.19 141 LEU B O 1
ATOM 2504 N N . THR B 1 142 ? 16.641 6.074 -11.156 1 94.56 142 THR B N 1
ATOM 2505 C CA . THR B 1 142 ? 18.094 6.293 -11.141 1 94.56 142 THR B CA 1
ATOM 2506 C C . THR B 1 142 ? 18.406 7.777 -11.023 1 94.56 142 THR B C 1
ATOM 2508 O O . THR B 1 142 ? 19.344 8.164 -10.32 1 94.56 142 THR B O 1
ATOM 2511 N N . SER B 1 143 ? 17.688 8.617 -11.688 1 92.25 143 SER B N 1
ATOM 2512 C CA . SER B 1 143 ? 17.922 10.062 -11.688 1 92.25 143 SER B CA 1
ATOM 2513 C C . SER B 1 143 ? 17.453 10.695 -10.383 1 92.25 143 SER B C 1
ATOM 2515 O O . SER B 1 143 ? 16.25 10.742 -10.109 1 92.25 143 SER B O 1
ATOM 2517 N N . ASN B 1 144 ? 18.375 11.219 -9.688 1 92.56 144 ASN B N 1
ATOM 2518 C CA . ASN B 1 144 ? 18.031 11.922 -8.453 1 92.56 144 ASN B CA 1
ATOM 2519 C C . ASN B 1 144 ? 17.25 13.203 -8.742 1 92.56 144 ASN B C 1
ATO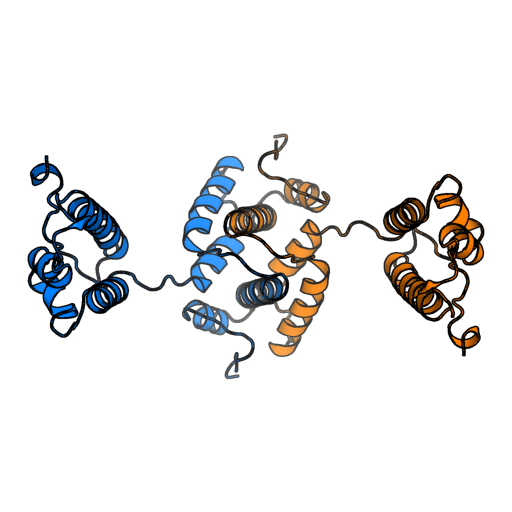M 2521 O O . ASN B 1 144 ? 16.375 13.594 -7.957 1 92.56 144 ASN B O 1
ATOM 2525 N N . GLN B 1 145 ? 17.547 13.789 -9.812 1 90.81 145 GLN B N 1
ATOM 2526 C CA . GLN B 1 145 ? 16.875 15.031 -10.188 1 90.81 145 GLN B CA 1
ATOM 2527 C C . GLN B 1 145 ? 15.383 14.789 -10.438 1 90.81 145 GLN B C 1
ATOM 2529 O O . GLN B 1 145 ? 14.539 15.516 -9.922 1 90.81 145 GLN B O 1
ATOM 2534 N N . ILE B 1 146 ? 15.133 13.758 -11.227 1 89.12 146 ILE B N 1
ATOM 2535 C CA . ILE B 1 146 ? 13.742 13.422 -11.516 1 89.12 146 ILE B CA 1
ATOM 2536 C C . ILE B 1 146 ? 13.023 13.016 -10.234 1 89.12 146 ILE B C 1
ATOM 2538 O O . ILE B 1 146 ? 11.898 13.445 -9.984 1 89.12 146 ILE B O 1
ATOM 2542 N N . ARG B 1 147 ? 13.703 12.203 -9.43 1 92.62 147 ARG B N 1
ATOM 2543 C CA . ARG B 1 147 ? 13.102 11.766 -8.172 1 92.62 147 ARG B CA 1
ATOM 2544 C C . ARG B 1 147 ? 12.742 12.961 -7.293 1 92.62 147 ARG B C 1
ATOM 2546 O O . ARG B 1 147 ? 11.633 13.031 -6.762 1 92.62 147 ARG B O 1
ATOM 2553 N N . GLN B 1 148 ? 13.641 13.891 -7.168 1 90.62 148 GLN B N 1
ATOM 2554 C CA . GLN B 1 148 ? 13.422 15.055 -6.32 1 90.62 148 GLN B CA 1
ATOM 2555 C C . GLN B 1 148 ? 12.227 15.875 -6.809 1 90.62 148 GLN B C 1
ATOM 2557 O O . GLN B 1 148 ? 11.438 16.375 -6 1 90.62 148 GLN B O 1
ATOM 2562 N N . ARG B 1 149 ? 12.117 16 -8.062 1 87.88 149 ARG B N 1
ATOM 2563 C CA . ARG B 1 149 ? 10.992 16.719 -8.633 1 87.88 149 ARG B CA 1
ATOM 2564 C C . ARG B 1 149 ? 9.672 16.047 -8.297 1 87.88 149 ARG B C 1
ATOM 2566 O O . ARG B 1 149 ? 8.688 16.719 -7.965 1 87.88 149 ARG B O 1
ATOM 2573 N N . LEU B 1 150 ? 9.703 14.773 -8.406 1 88.5 150 LEU B N 1
ATOM 2574 C CA . LEU B 1 150 ? 8.484 14.023 -8.109 1 88.5 150 LEU B CA 1
ATOM 2575 C C . LEU B 1 150 ? 8.148 14.086 -6.629 1 88.5 150 LEU B C 1
ATOM 2577 O O . LEU B 1 150 ? 6.977 14.203 -6.258 1 88.5 150 LEU B O 1
ATOM 2581 N N . LEU B 1 151 ? 9.164 14 -5.812 1 90.12 151 LEU B N 1
ATOM 2582 C CA . LEU B 1 151 ? 8.984 14.008 -4.363 1 90.12 151 LEU B CA 1
ATOM 2583 C C . LEU B 1 151 ? 8.477 15.367 -3.887 1 90.12 151 LEU B C 1
ATOM 2585 O O . LEU B 1 151 ? 7.855 15.461 -2.824 1 90.12 151 LEU B O 1
ATOM 2589 N N . GLU B 1 152 ? 8.742 16.359 -4.625 1 83.31 152 GLU B N 1
ATOM 2590 C CA . GLU B 1 152 ? 8.328 17.703 -4.246 1 83.31 152 GLU B CA 1
ATOM 2591 C C . GLU B 1 152 ? 6.863 17.953 -4.609 1 83.31 152 GLU B C 1
ATOM 2593 O O . GLU B 1 152 ? 6.246 18.891 -4.105 1 83.31 152 GLU B O 1
ATOM 2598 N N . ASN B 1 153 ? 6.41 17.062 -5.43 1 73.12 153 ASN B N 1
ATOM 2599 C CA . ASN B 1 153 ? 5.004 17.188 -5.797 1 73.12 153 ASN B CA 1
ATOM 2600 C C . ASN B 1 153 ? 4.094 16.469 -4.809 1 73.12 153 ASN B C 1
ATOM 2602 O O . ASN B 1 153 ? 4.445 15.398 -4.305 1 73.12 153 ASN B O 1
ATOM 2606 N N . LYS B 1 154 ? 3.098 17.125 -4.336 1 64.38 154 LYS B N 1
ATOM 2607 C CA . LYS B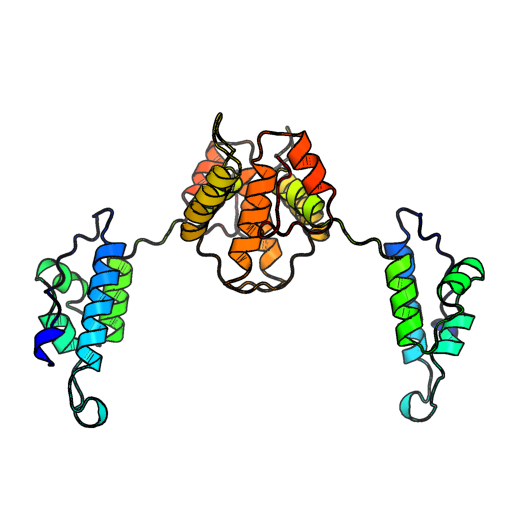 1 154 ? 2.189 16.594 -3.33 1 64.38 154 LYS B CA 1
ATOM 2608 C C . LYS B 1 154 ? 1.46 15.359 -3.854 1 64.38 154 LYS B C 1
ATOM 2610 O O . LYS B 1 154 ? 1.104 14.461 -3.082 1 64.38 154 LYS B O 1
ATOM 2615 N N . SER B 1 155 ? 1.104 15.367 -5.207 1 63.66 155 SER B N 1
ATOM 2616 C CA . SER B 1 155 ? 0.447 14.203 -5.805 1 63.66 155 SER B CA 1
ATOM 2617 C C . SER B 1 155 ? 1.025 13.891 -7.18 1 63.66 155 SER B C 1
ATOM 2619 O O . SER B 1 155 ? 1.347 14.805 -7.945 1 63.66 155 SER B O 1
ATOM 2621 N N . VAL B 1 156 ? 1.578 12.68 -7.27 1 66.25 156 VAL B N 1
ATOM 2622 C CA . VAL B 1 156 ? 2.113 12.281 -8.562 1 66.25 156 VAL B CA 1
ATOM 2623 C C . VAL B 1 156 ? 1.175 11.266 -9.227 1 66.25 156 VAL B C 1
ATOM 2625 O O . VAL B 1 156 ? 0.829 10.25 -8.625 1 66.25 156 VAL B O 1
ATOM 2628 N N . ASP B 1 157 ? 0.482 11.758 -10.219 1 63.84 157 ASP B N 1
ATOM 2629 C CA . ASP B 1 157 ? -0.263 10.836 -11.07 1 63.84 157 ASP B CA 1
ATOM 2630 C C . ASP B 1 157 ? 0.55 10.445 -12.305 1 63.84 157 ASP B C 1
ATOM 2632 O O . ASP B 1 157 ? 0.84 11.289 -13.156 1 63.84 157 ASP B O 1
ATOM 2636 N N . LEU B 1 158 ? 0.994 9.188 -12.258 1 62.06 158 LEU B N 1
ATOM 2637 C CA . LEU B 1 158 ? 1.879 8.711 -13.312 1 62.06 158 LEU B CA 1
ATOM 2638 C C . LEU B 1 158 ? 1.175 8.734 -14.664 1 62.06 158 LEU B C 1
ATOM 2640 O O . LEU B 1 158 ? 1.828 8.719 -15.711 1 62.06 158 LEU B O 1
ATOM 2644 N N . SER B 1 159 ? -0.12 8.57 -14.648 1 58.5 159 SER B N 1
ATOM 2645 C CA . SER B 1 159 ? -0.8 8.633 -15.938 1 58.5 159 SER B CA 1
ATOM 2646 C C . SER B 1 159 ? -0.49 9.938 -16.656 1 58.5 159 SER B C 1
ATOM 2648 O O . SER B 1 159 ? -0.593 10.016 -17.891 1 58.5 159 SER B O 1
ATOM 2650 N N . THR B 1 160 ? -0.157 10.922 -15.914 1 51.5 160 THR B N 1
ATOM 2651 C CA . THR B 1 160 ? 0.121 12.227 -16.5 1 51.5 160 THR B CA 1
ATOM 2652 C C . THR B 1 160 ? 1.622 12.5 -16.516 1 51.5 160 THR B C 1
ATOM 2654 O O . THR B 1 160 ? 2.051 13.617 -16.828 1 51.5 160 THR B O 1
ATOM 2657 N N . PHE B 1 161 ? 2.32 11.641 -15.93 1 52.12 161 PHE B N 1
ATOM 2658 C CA . PHE B 1 161 ? 3.752 11.906 -15.859 1 52.12 161 PHE B CA 1
ATOM 2659 C C . PHE B 1 161 ? 4.34 12.102 -17.25 1 52.12 161 PHE B C 1
ATOM 2661 O O . PHE B 1 161 ? 4.414 11.148 -18.031 1 52.12 161 PHE B O 1
ATOM 2668 N N . ASP B 1 162 ? 4.043 13.125 -17.75 1 49.06 162 ASP B N 1
ATOM 2669 C CA . ASP B 1 162 ? 4.84 13.656 -18.844 1 49.06 162 ASP B CA 1
ATOM 2670 C C . ASP B 1 162 ? 6.266 13.969 -18.391 1 49.06 162 ASP B C 1
ATOM 2672 O O . ASP B 1 162 ? 6.488 14.914 -17.641 1 49.06 162 ASP B O 1
ATOM 2676 N N . VAL B 1 163 ? 6.941 12.953 -17.938 1 42.22 163 VAL B N 1
ATOM 2677 C CA . VAL B 1 163 ? 8.336 13.281 -17.656 1 42.22 163 VAL B CA 1
ATOM 2678 C C . VAL B 1 163 ? 8.867 14.219 -18.734 1 42.22 163 VAL B C 1
ATOM 2680 O O . VAL B 1 163 ? 8.883 13.867 -19.922 1 42.22 163 VAL B O 1
ATOM 2683 N N . ALA B 1 164 ? 8.703 15.312 -18.594 1 36.53 164 ALA B N 1
ATOM 2684 C CA . ALA B 1 164 ? 9.461 16.234 -19.453 1 36.53 164 ALA B CA 1
ATOM 2685 C C . ALA B 1 164 ? 10.867 15.711 -19.719 1 36.53 164 ALA B C 1
ATOM 2687 O O . ALA B 1 164 ? 11.68 15.602 -18.797 1 36.53 164 ALA B O 1
ATOM 2688 N N . GLN B 1 165 ? 10.992 14.625 -20.359 1 31.41 165 GLN B N 1
ATOM 2689 C CA . GLN B 1 165 ? 12.258 14.438 -21.062 1 31.41 165 GLN B CA 1
ATOM 2690 C C . GLN B 1 165 ? 12.711 15.727 -21.734 1 31.41 165 GLN B C 1
ATOM 2692 O O . GLN B 1 165 ? 11.898 16.484 -22.266 1 31.41 165 GLN B O 1
#

Solvent-accessible surface area (backbone atoms only — not comparable to full-atom values): 18463 Å² total; per-residue (Å²): 117,65,76,73,39,60,59,74,58,45,79,63,53,55,86,43,95,53,16,39,60,54,48,51,53,49,51,52,40,43,52,53,30,61,69,57,40,82,52,62,89,78,45,86,70,62,57,41,63,53,51,58,72,37,36,32,71,80,47,40,63,75,38,69,82,46,85,45,46,67,55,29,52,51,46,50,44,59,54,24,38,70,81,65,43,29,48,37,33,42,47,52,39,57,65,40,58,52,51,91,90,53,47,72,67,57,42,49,51,52,41,55,58,42,48,69,56,32,71,55,54,62,38,45,41,77,50,36,47,56,53,53,41,51,53,20,49,52,69,16,49,72,50,63,66,60,33,51,55,50,42,70,29,56,73,80,58,69,93,65,56,66,69,79,119,114,64,76,73,38,59,58,74,60,45,79,65,52,53,86,43,94,54,16,38,59,54,47,52,54,49,51,51,40,44,51,54,30,60,70,57,39,81,51,63,88,76,44,86,70,61,57,40,63,53,51,58,71,36,38,31,71,81,46,40,63,74,39,70,82,44,87,45,45,67,54,29,54,50,45,50,45,60,54,24,38,72,81,64,45,28,48,36,32,43,47,52,41,58,66,39,60,52,51,90,90,52,46,71,67,55,40,50,52,52,42,54,58,42,48,68,56,31,72,55,55,62,38,46,42,80,49,37,48,56,55,51,42,50,52,20,49,51,68,16,47,73,51,64,66,61,35,51,56,50,41,70,29,56,72,80,58,69,92,64,58,66,68,80,118

Foldseek 3Di:
DLVVLDAAADDADLPDPCLLVSCVVRVVSLVVSVVPDPCVVPDPDQSQVVNLVRYDPVLNVQCVPPDGDVSSVVSSCPSRPPLQLLLLLLLCLVPDDQDVPQDPVNSVVVSVVSVVSNPDDDDDPVCVVQVVVVSCCLNVDPDPVLSVVQSPDSDDDPVPPPVVD/DLVVLDAAADDADLPDPCLLVSCVVRVVSLVVSLVPDPCVVPDPPQSQVVNLVRYDPVLNVQCVPPDGDVSSVVSSCPSRPPLQLLLLLLLCLVPDDQDVPQDPVNSVVVSVVSVVSNPDDDDDPVCVVQVVVVSCCLNVDPDPVLSVVQSPDSDDRPVPPPVVD

Radius of gyration: 28.56 Å; Cα contacts (8 Å, |Δi|>4): 364; chains: 2; bounding box: 58×79×64 Å

Organism: Octopus vulgaris (NCBI:txid6645)